Protein AF-A0A3A1WU02-F1 (afdb_monomer_lite)

Structure (mmCIF, N/CA/C/O backbone):
data_AF-A0A3A1WU02-F1
#
_entry.id   AF-A0A3A1WU02-F1
#
loop_
_atom_site.group_PDB
_atom_site.id
_atom_site.type_symbol
_atom_site.label_atom_id
_atom_site.label_alt_id
_atom_site.label_comp_id
_atom_site.label_asym_id
_atom_site.label_entity_id
_atom_site.label_seq_id
_atom_site.pdbx_PDB_ins_code
_atom_site.Cartn_x
_atom_site.Cartn_y
_atom_site.Cartn_z
_atom_site.occupancy
_atom_site.B_iso_or_equiv
_atom_site.auth_seq_id
_atom_site.auth_comp_id
_atom_site.auth_asym_id
_atom_site.auth_atom_id
_atom_site.pdbx_PDB_model_num
ATOM 1 N N . PHE A 1 1 ? 8.435 -6.877 16.421 1.00 48.22 1 PHE A N 1
ATOM 2 C CA . PHE A 1 1 ? 8.562 -7.972 15.443 1.00 48.22 1 PHE A CA 1
ATOM 3 C C . PHE A 1 1 ? 9.964 -8.545 15.539 1.00 48.22 1 PHE A C 1
ATOM 5 O O . PHE A 1 1 ? 10.882 -7.885 15.067 1.00 48.22 1 PHE A O 1
ATOM 12 N N . PRO A 1 2 ? 10.190 -9.687 16.205 1.00 53.53 2 PRO A N 1
ATOM 13 C CA . PRO A 1 2 ? 11.487 -10.331 16.106 1.00 53.53 2 PRO A CA 1
ATOM 14 C C . PRO A 1 2 ? 11.620 -10.902 14.688 1.00 53.53 2 PRO A C 1
ATOM 16 O O . PRO A 1 2 ? 10.671 -11.472 14.147 1.00 53.53 2 PRO A O 1
ATOM 19 N N . THR A 1 3 ? 12.788 -10.711 14.083 1.00 53.31 3 THR A N 1
ATOM 20 C CA . THR A 1 3 ? 13.283 -11.507 12.954 1.00 53.31 3 THR A CA 1
ATOM 21 C C . THR A 1 3 ? 12.915 -12.977 13.170 1.00 53.31 3 THR A C 1
ATOM 23 O O . THR A 1 3 ? 13.065 -13.471 14.293 1.00 53.31 3 THR A O 1
ATOM 26 N N . PRO A 1 4 ? 12.395 -13.709 12.168 1.00 66.56 4 PRO A N 1
ATOM 27 C CA . PRO A 1 4 ? 12.010 -15.080 12.432 1.00 66.56 4 PRO A CA 1
ATOM 28 C C . PRO A 1 4 ? 13.268 -15.879 12.789 1.00 66.56 4 PRO A C 1
ATOM 30 O O . PRO A 1 4 ? 14.250 -15.888 12.053 1.00 66.56 4 PRO A O 1
ATOM 33 N N . ARG A 1 5 ? 13.206 -16.593 13.921 1.00 84.31 5 ARG A N 1
ATOM 34 C CA . ARG A 1 5 ? 14.155 -17.645 14.342 1.00 84.31 5 ARG A CA 1
ATOM 35 C C . ARG A 1 5 ? 14.396 -18.701 13.247 1.00 84.31 5 ARG A C 1
ATOM 37 O O . ARG A 1 5 ? 15.329 -19.492 13.344 1.00 84.31 5 ARG A O 1
ATOM 44 N N . TYR A 1 6 ? 13.532 -18.735 12.238 1.00 88.81 6 TYR A N 1
ATOM 45 C CA . TYR A 1 6 ? 13.455 -19.752 11.208 1.00 88.81 6 TYR A CA 1
ATOM 46 C C . TYR A 1 6 ? 13.632 -19.137 9.821 1.00 88.81 6 TYR A C 1
ATOM 48 O O . TYR A 1 6 ? 13.150 -18.038 9.547 1.00 88.81 6 TYR A O 1
ATOM 56 N N . VAL A 1 7 ? 14.264 -19.898 8.932 1.00 90.50 7 VAL A N 1
ATOM 57 C CA . VAL A 1 7 ? 14.360 -19.595 7.503 1.00 90.50 7 VAL A CA 1
ATOM 58 C C . VAL A 1 7 ? 13.401 -20.520 6.764 1.00 90.50 7 VAL A C 1
ATOM 60 O O . VAL A 1 7 ? 13.459 -21.738 6.928 1.00 90.50 7 VAL A O 1
ATOM 63 N N . VAL A 1 8 ? 12.503 -19.951 5.961 1.00 91.31 8 VAL A N 1
ATOM 64 C CA . VAL A 1 8 ? 11.603 -20.742 5.114 1.00 91.31 8 VAL A CA 1
ATOM 65 C C . VAL A 1 8 ? 12.404 -21.293 3.938 1.00 91.31 8 VAL A C 1
ATOM 67 O O . VAL A 1 8 ? 12.861 -20.529 3.094 1.00 91.31 8 VAL A O 1
ATOM 70 N N . LEU A 1 9 ? 12.576 -22.616 3.885 1.00 95.12 9 LEU A N 1
ATOM 71 C CA . LEU A 1 9 ? 13.309 -23.286 2.801 1.00 95.12 9 LEU A CA 1
ATOM 72 C C . LEU A 1 9 ? 12.402 -23.689 1.634 1.00 95.12 9 LEU A C 1
ATOM 74 O O . LEU A 1 9 ? 12.828 -23.703 0.485 1.00 95.12 9 LEU A O 1
ATOM 78 N N . SER A 1 10 ? 11.147 -24.033 1.922 1.00 95.56 10 SER A N 1
ATOM 79 C CA . SER A 1 10 ? 10.143 -24.349 0.908 1.00 95.56 10 SER A CA 1
ATOM 80 C C . SER A 1 10 ? 8.736 -24.085 1.440 1.00 95.56 10 SER A C 1
ATOM 82 O O . SER A 1 10 ? 8.502 -24.086 2.650 1.00 95.56 10 SER A O 1
ATOM 84 N N . VAL A 1 11 ? 7.799 -23.851 0.523 1.00 95.25 11 VAL A N 1
ATOM 85 C CA . VAL A 1 11 ? 6.368 -23.729 0.813 1.00 95.25 11 VAL A CA 1
ATOM 86 C C . VAL A 1 11 ? 5.625 -24.624 -0.169 1.00 95.25 11 VAL A C 1
ATOM 88 O O . VAL A 1 11 ? 5.824 -24.512 -1.376 1.00 95.25 11 VAL A O 1
ATOM 91 N N . THR A 1 12 ? 4.776 -25.514 0.342 1.00 96.88 12 THR A N 1
ATOM 92 C CA . THR A 1 12 ? 3.935 -26.389 -0.486 1.00 96.88 12 THR A CA 1
ATOM 93 C C . THR A 1 12 ? 2.490 -25.915 -0.408 1.00 96.88 12 THR A C 1
ATOM 95 O O . THR A 1 12 ? 1.933 -25.799 0.682 1.00 96.88 12 THR A O 1
ATOM 98 N N . PHE A 1 13 ? 1.878 -25.658 -1.565 1.00 95.56 13 PHE A N 1
ATOM 99 C CA . PHE A 1 13 ? 0.470 -25.279 -1.673 1.00 95.56 13 PHE A CA 1
ATOM 100 C C . PHE A 1 13 ? -0.335 -26.428 -2.284 1.00 95.56 13 PHE A C 1
ATOM 102 O O . PHE A 1 13 ? 0.005 -26.921 -3.357 1.00 95.56 13 PHE A O 1
ATOM 109 N N . CYS A 1 14 ? -1.433 -26.819 -1.639 1.00 96.38 14 CYS A N 1
ATOM 110 C CA . CYS A 1 14 ? -2.418 -27.718 -2.237 1.00 96.38 14 CYS A CA 1
ATOM 111 C C . CYS A 1 14 ? -3.450 -26.878 -2.999 1.00 96.38 14 CYS A C 1
ATOM 113 O O . CYS A 1 14 ? -4.246 -26.161 -2.391 1.00 96.38 14 CYS A O 1
ATOM 115 N N . LEU A 1 15 ? -3.403 -26.918 -4.332 1.00 93.44 15 LEU A N 1
ATOM 116 C CA . LEU A 1 15 ? -4.256 -26.104 -5.197 1.00 93.44 15 LEU A CA 1
ATOM 117 C C . LEU A 1 15 ? -5.260 -26.972 -5.952 1.00 93.44 15 LEU A C 1
ATOM 119 O O . LEU A 1 15 ? -4.945 -28.066 -6.414 1.00 93.44 15 LEU A O 1
ATOM 123 N N . ARG A 1 16 ? -6.469 -26.441 -6.157 1.00 90.75 16 ARG A N 1
ATOM 124 C CA . ARG A 1 16 ? -7.446 -27.036 -7.071 1.00 90.75 16 ARG A CA 1
ATOM 125 C C . ARG A 1 16 ? -7.262 -26.454 -8.466 1.00 90.75 16 ARG A C 1
ATOM 127 O O . ARG A 1 16 ? -7.446 -25.256 -8.671 1.00 90.75 16 ARG A O 1
ATOM 134 N N . HIS A 1 17 ? -6.968 -27.311 -9.437 1.00 91.62 17 HIS A N 1
ATOM 135 C CA . HIS A 1 17 ? -6.896 -26.908 -10.836 1.00 91.62 17 HIS A CA 1
ATOM 136 C C . HIS A 1 17 ? -8.315 -26.700 -11.371 1.00 91.62 17 HIS A C 1
ATOM 138 O O . HIS A 1 17 ? -9.135 -27.615 -11.381 1.00 91.62 17 HIS A O 1
ATOM 144 N N . SER A 1 18 ? -8.620 -25.471 -11.775 1.00 94.56 18 SER A N 1
ATOM 145 C CA . SER A 1 18 ? -9.919 -25.105 -12.328 1.00 94.56 18 SER A CA 1
ATOM 146 C C . SER A 1 18 ? -9.754 -23.942 -13.297 1.00 94.56 18 SER A C 1
ATOM 148 O O . SER A 1 18 ? -9.075 -22.956 -12.998 1.00 94.56 18 SER A O 1
ATOM 150 N N . SER A 1 19 ? -10.410 -24.036 -14.454 1.00 95.31 19 SER A N 1
ATOM 151 C CA . SER A 1 19 ? -10.507 -22.927 -15.410 1.00 95.31 19 SER A CA 1
ATOM 152 C C . SER A 1 19 ? -11.311 -21.753 -14.847 1.00 95.31 19 SER A C 1
ATOM 154 O O . SER A 1 19 ? -11.139 -20.621 -15.298 1.00 95.31 19 SER A O 1
ATOM 156 N N . THR A 1 20 ? -12.139 -22.002 -13.827 1.00 96.62 20 THR A N 1
ATOM 157 C CA . THR A 1 20 ? -12.959 -20.991 -13.154 1.00 96.62 20 THR A CA 1
ATOM 158 C C . THR A 1 20 ? -12.625 -20.824 -11.672 1.00 96.62 20 THR A C 1
ATOM 160 O O . THR A 1 20 ? -12.275 -21.790 -10.987 1.00 96.62 20 THR A O 1
ATOM 163 N N . GLY A 1 21 ? -12.796 -19.608 -11.161 1.00 94.69 21 GLY A N 1
ATOM 164 C CA . GLY A 1 21 ? -12.650 -19.240 -9.754 1.00 94.69 21 GLY A CA 1
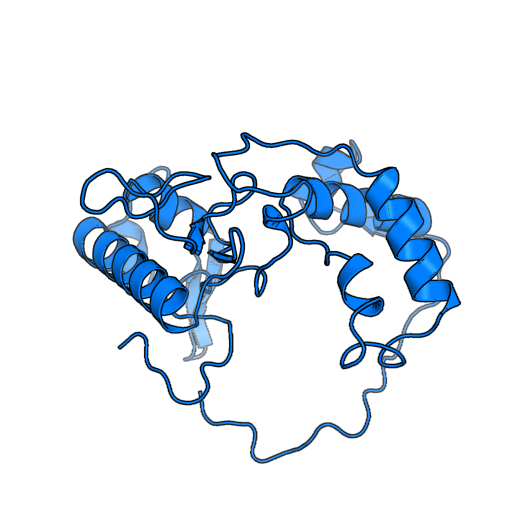ATOM 165 C C . GLY A 1 21 ? -13.855 -18.442 -9.257 1.00 94.69 21 GLY A C 1
ATOM 166 O O . GLY A 1 21 ? -14.704 -18.054 -10.057 1.00 94.69 21 GLY A O 1
ATOM 167 N N . VAL A 1 22 ? -13.922 -18.222 -7.944 1.00 95.62 22 VAL A N 1
ATOM 168 C CA . VAL A 1 22 ? -14.982 -17.446 -7.278 1.00 95.62 22 VAL A CA 1
ATOM 169 C C . VAL A 1 22 ? -14.472 -16.043 -6.961 1.00 95.62 22 VAL A C 1
ATOM 171 O O . VAL A 1 22 ? -13.357 -15.884 -6.461 1.00 95.62 22 VAL A O 1
ATOM 174 N N . VAL A 1 23 ? -15.287 -15.025 -7.227 1.00 95.75 23 VAL A N 1
ATOM 175 C CA . VAL A 1 23 ? -14.984 -13.634 -6.882 1.00 95.75 23 VAL A CA 1
ATOM 176 C C . VAL A 1 23 ? -15.387 -13.369 -5.432 1.00 95.75 23 VAL A C 1
ATOM 178 O O . VAL A 1 23 ? -16.550 -13.133 -5.133 1.00 95.75 23 VAL A O 1
ATOM 181 N N . ALA A 1 24 ? -14.423 -13.409 -4.512 1.00 92.25 24 ALA A N 1
ATOM 182 C CA . ALA A 1 24 ? -14.691 -13.304 -3.070 1.00 92.25 24 ALA A CA 1
ATOM 183 C C . ALA A 1 24 ? -14.548 -11.884 -2.485 1.00 92.25 24 ALA A C 1
ATOM 185 O O . ALA A 1 24 ? -14.804 -11.680 -1.303 1.00 92.25 24 ALA A O 1
ATOM 186 N N . HIS A 1 25 ? -14.103 -10.901 -3.275 1.00 91.62 25 HIS A N 1
ATOM 187 C CA . HIS A 1 25 ? -13.798 -9.556 -2.778 1.00 91.62 25 HIS A CA 1
ATOM 188 C C . HIS A 1 25 ? -14.661 -8.500 -3.471 1.00 91.62 25 HIS A C 1
ATOM 190 O O . HIS A 1 25 ? -14.650 -8.398 -4.697 1.00 91.62 25 HIS A O 1
ATOM 196 N N . SER A 1 26 ? -15.343 -7.655 -2.695 1.00 91.25 26 SER A N 1
ATOM 197 C CA . SER A 1 26 ? -16.298 -6.650 -3.195 1.00 91.25 26 SER A CA 1
ATOM 198 C C . SER A 1 26 ? -15.688 -5.679 -4.209 1.00 91.25 26 SER A C 1
ATOM 200 O O . SER A 1 26 ? -16.274 -5.416 -5.255 1.00 91.25 26 SER A O 1
ATOM 202 N N . GLN A 1 27 ? -14.471 -5.188 -3.951 1.00 90.88 27 GLN A N 1
ATOM 203 C CA . GLN A 1 27 ? -13.771 -4.319 -4.904 1.00 90.88 27 GLN A CA 1
ATOM 204 C C . GLN A 1 27 ? -13.533 -4.997 -6.263 1.00 90.88 27 GLN A C 1
ATOM 206 O O . GLN A 1 27 ? -13.683 -4.361 -7.304 1.00 90.88 27 GLN A O 1
ATOM 211 N N . LEU A 1 28 ? -13.158 -6.277 -6.250 1.00 94.06 28 LEU A N 1
ATOM 212 C CA . LEU A 1 28 ? -12.928 -7.045 -7.467 1.00 94.06 28 LEU A CA 1
ATOM 213 C C . LEU A 1 28 ? -14.254 -7.316 -8.190 1.00 94.06 28 LEU A C 1
ATOM 215 O O . LEU A 1 28 ? -14.317 -7.150 -9.403 1.00 94.06 28 LEU A O 1
ATOM 219 N N . ALA A 1 29 ? -15.310 -7.656 -7.448 1.00 95.00 29 ALA A N 1
ATOM 220 C CA . ALA A 1 29 ? -16.658 -7.849 -7.978 1.00 95.00 29 ALA A CA 1
ATOM 221 C C . ALA A 1 29 ? -17.160 -6.591 -8.709 1.00 95.00 29 ALA A C 1
ATOM 223 O O . ALA A 1 29 ? -17.558 -6.663 -9.870 1.00 95.00 29 ALA A O 1
ATOM 224 N N . ARG A 1 30 ? -16.995 -5.408 -8.097 1.00 94.56 30 ARG A N 1
ATOM 225 C CA . ARG A 1 30 ? -17.320 -4.116 -8.723 1.00 94.56 30 ARG A CA 1
ATOM 226 C C . ARG A 1 30 ? -16.521 -3.860 -10.003 1.00 94.56 30 ARG A C 1
ATOM 228 O O . ARG A 1 30 ? -17.096 -3.398 -10.984 1.00 94.56 30 ARG A O 1
ATOM 235 N N . ALA A 1 31 ? -15.218 -4.145 -10.004 1.00 91.88 31 ALA A N 1
ATOM 236 C CA . ALA A 1 31 ? -14.367 -3.957 -11.182 1.00 91.88 31 ALA A CA 1
ATOM 237 C C . ALA A 1 31 ? -14.760 -4.897 -12.338 1.00 91.88 31 ALA A C 1
ATOM 239 O O . ALA A 1 31 ? -14.804 -4.482 -13.493 1.00 91.88 31 ALA A O 1
ATOM 240 N N . LEU A 1 32 ? -15.123 -6.138 -12.008 1.00 94.00 32 LEU A N 1
ATOM 241 C CA . LEU A 1 32 ? -15.604 -7.152 -12.947 1.00 94.00 32 LEU A CA 1
ATOM 242 C C . LEU A 1 32 ? -17.073 -6.969 -13.364 1.00 94.00 32 LEU A C 1
ATOM 244 O O . LEU A 1 32 ? -17.498 -7.617 -14.317 1.00 94.00 32 LEU A O 1
ATOM 248 N N . ARG A 1 33 ? -17.831 -6.097 -12.681 1.00 95.56 33 ARG A N 1
ATOM 249 C CA . ARG A 1 33 ? -19.289 -5.917 -12.832 1.00 95.56 33 ARG A CA 1
ATOM 250 C C . ARG A 1 33 ? -20.075 -7.211 -12.583 1.00 95.56 33 ARG A C 1
ATOM 252 O O . ARG A 1 33 ? -20.949 -7.571 -13.364 1.00 95.56 33 ARG A O 1
ATOM 259 N N . VAL A 1 34 ? -19.731 -7.896 -11.498 1.00 96.00 34 VAL A N 1
ATOM 260 C CA . VAL A 1 34 ? -20.356 -9.147 -11.038 1.00 96.00 34 VAL A CA 1
ATOM 261 C C . VAL A 1 34 ? -20.647 -9.081 -9.543 1.00 96.00 34 VAL A C 1
ATOM 263 O O . VAL A 1 34 ? -20.224 -8.134 -8.872 1.00 96.00 34 VAL A O 1
ATOM 266 N N . GLU A 1 35 ? -21.337 -10.082 -9.009 1.00 95.81 35 GLU A N 1
ATOM 267 C CA . GLU A 1 35 ? -21.623 -10.191 -7.582 1.00 95.81 35 GLU A CA 1
ATOM 268 C C . GLU A 1 35 ? -20.514 -10.939 -6.826 1.00 95.81 35 GLU A C 1
ATOM 270 O O . GLU A 1 35 ? -19.715 -11.700 -7.384 1.00 95.81 35 GLU A O 1
ATOM 275 N N . VAL A 1 36 ? -20.427 -10.700 -5.514 1.00 95.81 36 VAL A N 1
ATOM 276 C CA . VAL A 1 36 ? -19.538 -11.483 -4.648 1.00 95.81 36 VAL A CA 1
ATOM 277 C C . VAL A 1 36 ? -20.097 -12.901 -4.551 1.00 95.81 36 VAL A C 1
ATOM 279 O O . VAL A 1 36 ? -21.245 -13.091 -4.173 1.00 95.81 36 VAL A O 1
ATOM 282 N N . GLY A 1 37 ? -19.267 -13.893 -4.861 1.00 96.25 37 GLY A N 1
ATOM 283 C CA . GLY A 1 37 ? -19.670 -15.297 -4.958 1.00 96.25 37 GLY A CA 1
ATOM 284 C C . GLY A 1 37 ? -19.773 -15.808 -6.396 1.00 96.25 37 GLY A C 1
ATOM 285 O O . GLY A 1 37 ? -19.717 -17.023 -6.599 1.00 96.25 37 GLY A O 1
ATOM 286 N N . ASP A 1 38 ? -19.810 -14.917 -7.392 1.00 96.25 38 ASP A N 1
ATOM 287 C CA . ASP A 1 38 ? -19.900 -15.318 -8.794 1.00 96.25 38 ASP A CA 1
ATOM 288 C C . ASP A 1 38 ? -18.676 -16.112 -9.251 1.00 96.25 38 ASP A C 1
ATOM 290 O O . ASP A 1 38 ? -17.527 -15.848 -8.870 1.00 96.25 38 ASP A O 1
ATOM 294 N N . ARG A 1 39 ? -18.934 -17.099 -10.115 1.00 96.56 39 ARG A N 1
ATOM 295 C CA . ARG A 1 39 ? -17.912 -17.961 -10.706 1.00 96.56 39 ARG A CA 1
ATOM 296 C C . ARG A 1 39 ? -17.626 -17.553 -12.145 1.00 96.56 39 ARG A C 1
ATOM 298 O O . ARG A 1 39 ? -18.527 -17.488 -12.972 1.00 96.56 39 ARG A O 1
ATOM 305 N N . MET A 1 40 ? -16.352 -17.360 -12.477 1.00 96.19 40 MET A N 1
ATOM 306 C CA . MET A 1 40 ? -15.926 -16.996 -13.833 1.00 96.19 40 MET A CA 1
ATOM 307 C C . MET A 1 40 ? -14.502 -17.460 -14.141 1.00 96.19 40 MET A C 1
ATOM 309 O O . MET A 1 40 ? -13.830 -18.035 -13.289 1.00 96.19 40 MET A O 1
ATOM 313 N N . GLN A 1 41 ? -14.025 -17.203 -15.360 1.00 97.12 41 GLN A N 1
ATOM 314 C CA . GLN A 1 41 ? -12.692 -17.608 -15.812 1.00 97.12 41 GLN A CA 1
ATOM 315 C C . GLN A 1 41 ? -11.580 -17.048 -14.910 1.00 97.12 41 GLN A C 1
ATOM 317 O O . GLN A 1 41 ? -11.436 -15.834 -14.758 1.00 97.12 41 GLN A O 1
ATOM 322 N N . THR A 1 42 ? -10.719 -17.924 -14.386 1.00 94.75 42 THR A N 1
ATOM 323 C CA . THR A 1 42 ? -9.611 -17.552 -13.486 1.00 94.75 42 THR A CA 1
ATOM 324 C C . THR A 1 42 ? -8.646 -16.564 -14.150 1.00 94.75 42 THR A C 1
ATOM 326 O O . THR A 1 42 ? -8.104 -15.677 -13.494 1.00 94.75 42 THR A O 1
ATOM 329 N N . LYS A 1 43 ? -8.469 -16.656 -15.477 1.00 91.94 43 LYS A N 1
ATOM 330 C CA . LYS A 1 43 ? -7.666 -15.697 -16.256 1.00 91.94 43 LYS A CA 1
ATOM 331 C C . LYS A 1 43 ? -8.268 -14.287 -16.247 1.00 91.94 43 LYS A C 1
ATOM 333 O O . LYS A 1 43 ? -7.518 -13.319 -16.140 1.00 91.94 43 LYS A O 1
ATOM 338 N N . ALA A 1 44 ? -9.596 -14.169 -16.327 1.00 92.56 44 ALA A N 1
ATOM 339 C CA . ALA A 1 44 ? -10.285 -12.882 -16.254 1.00 92.56 44 ALA A CA 1
ATOM 340 C C . ALA A 1 44 ? -10.165 -12.279 -14.847 1.00 92.56 44 ALA A C 1
ATOM 342 O O . ALA A 1 44 ? -9.775 -11.120 -14.724 1.00 92.56 44 ALA A O 1
ATOM 343 N N . ILE A 1 45 ? -10.366 -13.099 -13.806 1.00 94.38 45 ILE A N 1
ATOM 344 C CA . ILE A 1 45 ? -10.149 -12.714 -12.402 1.00 94.38 45 ILE A CA 1
ATOM 345 C C . ILE A 1 45 ? -8.725 -12.189 -12.198 1.00 94.38 45 ILE A C 1
ATOM 347 O O . ILE A 1 45 ? -8.542 -11.083 -11.698 1.00 94.38 45 ILE A O 1
ATOM 351 N N . ARG A 1 46 ? -7.707 -12.949 -12.628 1.00 92.69 46 ARG A N 1
ATOM 352 C CA . ARG A 1 46 ? -6.297 -12.549 -12.507 1.00 92.69 46 ARG A CA 1
ATOM 353 C C . ARG A 1 46 ? -6.032 -11.214 -13.197 1.00 92.69 46 ARG A C 1
ATOM 355 O O . ARG A 1 46 ? -5.387 -10.355 -12.605 1.00 92.69 46 ARG A O 1
ATOM 362 N N . ARG A 1 47 ? -6.502 -11.047 -14.436 1.00 89.69 47 ARG A N 1
ATOM 363 C CA . ARG A 1 47 ? -6.302 -9.809 -15.200 1.00 89.69 47 ARG A CA 1
ATOM 364 C C . ARG A 1 47 ? -6.917 -8.607 -14.485 1.00 89.69 47 ARG A C 1
ATOM 366 O O . ARG A 1 47 ? -6.271 -7.569 -14.402 1.00 89.69 47 ARG A O 1
ATOM 373 N N . GLU A 1 48 ? -8.117 -8.756 -13.931 1.00 91.75 48 GLU A N 1
ATOM 374 C CA . GLU A 1 48 ? -8.759 -7.661 -13.203 1.00 91.75 48 GLU A CA 1
ATOM 375 C C . GLU A 1 48 ? -8.066 -7.353 -11.877 1.00 91.75 48 GLU A C 1
ATOM 377 O O . GLU A 1 48 ? -7.862 -6.188 -11.552 1.00 91.75 48 GLU A O 1
ATOM 382 N N . VAL A 1 49 ? -7.625 -8.375 -11.134 1.00 92.75 49 VAL A N 1
ATOM 383 C CA . VAL A 1 49 ? -6.814 -8.173 -9.924 1.00 92.75 49 VAL A CA 1
ATOM 384 C C . VAL A 1 49 ? -5.560 -7.363 -10.245 1.00 92.75 49 VAL A C 1
ATOM 386 O O . VAL A 1 49 ? -5.251 -6.422 -9.517 1.00 92.75 49 VAL A O 1
ATOM 389 N N . LEU A 1 50 ? -4.853 -7.694 -11.331 1.00 90.81 50 LEU A N 1
ATOM 390 C CA . LEU A 1 50 ? -3.672 -6.940 -11.752 1.00 90.81 50 LEU A CA 1
ATOM 391 C C . LEU A 1 50 ? -4.029 -5.482 -12.055 1.00 90.81 50 LEU A C 1
ATOM 393 O O . LEU A 1 50 ? -3.386 -4.597 -11.501 1.00 90.81 50 LEU A O 1
ATOM 397 N N . ARG A 1 51 ? -5.106 -5.220 -12.805 1.00 87.81 51 ARG A N 1
ATOM 398 C CA . ARG A 1 51 ? -5.548 -3.847 -13.101 1.00 87.81 51 ARG A CA 1
ATOM 399 C C . ARG A 1 51 ? -5.925 -3.058 -11.841 1.00 87.81 51 ARG A C 1
ATOM 401 O O . ARG A 1 51 ? -5.476 -1.929 -11.668 1.00 87.81 51 ARG A O 1
ATOM 408 N N . VAL A 1 52 ? -6.700 -3.654 -10.931 1.00 90.69 52 VAL A N 1
ATOM 409 C CA . VAL A 1 52 ? -7.095 -3.026 -9.654 1.00 90.69 52 VAL A CA 1
ATOM 410 C C . VAL A 1 52 ? -5.881 -2.734 -8.767 1.00 90.69 52 VAL A C 1
ATOM 412 O O . VAL A 1 52 ? -5.888 -1.777 -7.992 1.00 90.69 52 VAL A O 1
ATOM 415 N N . ARG A 1 53 ? -4.831 -3.558 -8.840 1.00 92.06 53 ARG A N 1
ATOM 416 C CA . ARG A 1 53 ? -3.576 -3.302 -8.123 1.00 92.06 53 ARG A CA 1
ATOM 417 C C . ARG A 1 53 ? -2.734 -2.232 -8.811 1.00 92.06 53 ARG A C 1
ATOM 419 O O . ARG A 1 53 ? -2.206 -1.369 -8.112 1.00 92.06 53 ARG A O 1
ATOM 426 N N . ALA A 1 54 ? -2.646 -2.253 -10.139 1.00 89.06 54 ALA A N 1
ATOM 427 C CA . ALA A 1 54 ? -1.941 -1.247 -10.928 1.00 89.06 54 ALA A CA 1
ATOM 428 C C . ALA A 1 54 ? -2.501 0.156 -10.660 1.00 89.06 54 ALA A C 1
ATOM 430 O O . ALA A 1 54 ? -1.734 1.069 -10.366 1.00 89.06 54 ALA A O 1
ATOM 431 N N . SER A 1 55 ? -3.832 0.301 -10.596 1.00 88.06 55 SER A N 1
ATOM 432 C CA . SER A 1 55 ? -4.504 1.577 -10.295 1.00 88.06 55 SER A CA 1
ATOM 433 C C . SER A 1 55 ? -4.227 2.125 -8.885 1.00 88.06 55 SER A C 1
ATOM 435 O O . SER A 1 55 ? -4.713 3.196 -8.530 1.00 88.06 55 SER A O 1
ATOM 437 N N . LYS A 1 56 ? -3.520 1.366 -8.042 1.00 90.50 56 LYS A N 1
ATOM 438 C CA . LYS A 1 56 ? -3.101 1.753 -6.688 1.00 90.50 56 LYS A CA 1
ATOM 439 C C . LYS A 1 56 ? -1.579 1.836 -6.539 1.00 90.50 56 LYS A C 1
ATOM 441 O O . LYS A 1 56 ? -1.116 1.993 -5.417 1.00 90.50 56 LYS A O 1
ATOM 446 N N . GLY A 1 57 ? -0.807 1.638 -7.611 1.00 90.38 57 GLY A N 1
ATOM 447 C CA . GLY A 1 57 ? 0.653 1.499 -7.524 1.00 90.38 57 GLY A CA 1
ATOM 448 C C . GLY A 1 57 ? 1.110 0.222 -6.801 1.00 90.38 57 GLY A C 1
ATOM 449 O O . GLY A 1 57 ? 2.247 0.126 -6.367 1.00 90.38 57 GLY A O 1
ATOM 450 N N . MET A 1 58 ? 0.232 -0.779 -6.658 1.00 92.56 58 MET A N 1
ATOM 451 C CA . MET A 1 58 ? 0.467 -1.995 -5.858 1.00 92.56 58 MET A CA 1
ATOM 452 C C . MET A 1 58 ? 0.978 -3.181 -6.693 1.00 92.56 58 MET A C 1
ATOM 454 O O . MET A 1 58 ? 0.809 -4.348 -6.314 1.00 92.56 58 MET A O 1
ATOM 458 N N . LEU A 1 59 ? 1.569 -2.889 -7.848 1.00 91.69 59 LEU A N 1
ATOM 459 C CA . LEU A 1 59 ? 2.381 -3.817 -8.628 1.00 91.69 59 LEU A CA 1
ATOM 460 C C . LEU A 1 59 ? 3.826 -3.336 -8.578 1.00 91.69 59 LEU A C 1
ATOM 462 O O . LEU A 1 59 ? 4.074 -2.139 -8.476 1.00 91.69 59 LEU A O 1
ATOM 466 N N . GLU A 1 60 ? 4.768 -4.268 -8.644 1.00 91.12 60 GLU A N 1
ATOM 467 C CA . GLU A 1 60 ? 6.180 -3.909 -8.712 1.00 91.12 60 GLU A CA 1
ATOM 468 C C . GLU A 1 60 ? 6.509 -3.155 -10.008 1.00 91.12 60 GLU A C 1
ATOM 470 O O . GLU A 1 60 ? 5.844 -3.323 -11.035 1.00 91.12 60 GLU A O 1
ATOM 475 N N . ASP A 1 61 ? 7.551 -2.330 -9.949 1.00 91.75 61 ASP A N 1
ATOM 476 C CA . ASP A 1 61 ? 8.233 -1.829 -11.136 1.00 91.75 61 ASP A CA 1
ATOM 477 C C . ASP A 1 61 ? 9.197 -2.906 -11.647 1.00 91.75 61 ASP A C 1
ATOM 479 O O . ASP A 1 61 ? 10.210 -3.202 -11.010 1.00 91.75 61 ASP A O 1
ATOM 483 N N . ALA A 1 62 ? 8.870 -3.509 -12.788 1.00 93.00 62 ALA A N 1
ATOM 484 C CA . ALA A 1 62 ? 9.642 -4.582 -13.395 1.00 93.00 62 ALA A CA 1
ATOM 485 C C . ALA A 1 62 ? 10.996 -4.108 -13.956 1.00 93.00 62 ALA A C 1
ATOM 487 O O . ALA A 1 62 ? 11.898 -4.933 -14.100 1.00 93.00 62 ALA A O 1
ATOM 488 N N . SER A 1 63 ? 11.194 -2.804 -14.191 1.00 91.12 63 SER A N 1
ATOM 489 C CA . SER A 1 63 ? 12.501 -2.267 -14.617 1.00 91.12 63 SER A CA 1
ATOM 490 C C . SER A 1 63 ? 13.589 -2.458 -13.555 1.00 91.12 63 SER A C 1
ATOM 492 O O . SER A 1 63 ? 14.780 -2.484 -13.860 1.00 91.12 63 SER A O 1
ATOM 494 N N . ARG A 1 64 ? 13.207 -2.719 -12.293 1.00 91.38 64 ARG A N 1
ATOM 495 C CA . ARG A 1 64 ? 14.157 -3.014 -11.212 1.00 91.38 64 ARG A CA 1
ATOM 496 C C . ARG A 1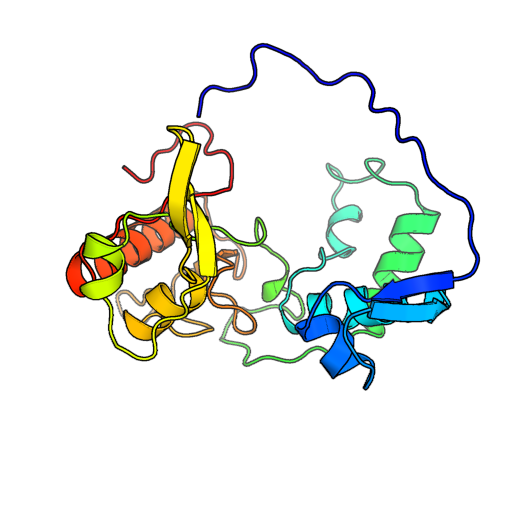 64 ? 15.086 -4.192 -11.513 1.00 91.38 64 ARG A C 1
ATOM 498 O O . ARG A 1 64 ? 16.129 -4.285 -10.877 1.00 91.38 64 ARG A O 1
ATOM 505 N N . TYR A 1 65 ? 14.707 -5.106 -12.409 1.00 94.31 65 TYR A N 1
ATOM 506 C CA . TYR A 1 65 ? 15.510 -6.281 -12.760 1.00 94.31 65 TYR A CA 1
ATOM 507 C C . TYR A 1 65 ? 16.668 -5.968 -13.721 1.00 94.31 65 TYR A C 1
ATOM 509 O O . TYR A 1 65 ? 17.570 -6.797 -13.855 1.00 94.31 65 TYR A O 1
ATOM 517 N N . ASP A 1 66 ? 16.707 -4.767 -14.308 1.00 91.50 66 ASP A N 1
ATOM 518 C CA . ASP A 1 66 ? 17.863 -4.285 -15.079 1.00 91.50 66 ASP A CA 1
ATOM 519 C C . ASP A 1 66 ? 19.071 -4.011 -14.172 1.00 91.50 66 ASP A C 1
ATOM 521 O O . ASP A 1 66 ? 20.232 -4.140 -14.587 1.00 91.50 66 ASP A O 1
ATOM 525 N N . ASN A 1 67 ? 18.791 -3.700 -12.902 1.00 91.50 67 ASN A N 1
ATOM 526 C CA . ASN A 1 67 ? 19.785 -3.499 -11.865 1.00 91.50 67 ASN A CA 1
ATOM 527 C C . ASN A 1 67 ? 20.660 -4.765 -11.687 1.00 91.50 67 ASN A C 1
ATOM 529 O O . ASN A 1 67 ? 20.114 -5.853 -11.467 1.00 91.50 67 ASN A O 1
ATOM 533 N N . PRO A 1 68 ? 22.005 -4.642 -11.690 1.00 94.38 68 PRO A N 1
ATOM 534 C CA . PRO A 1 68 ? 22.917 -5.777 -11.534 1.00 94.38 68 PRO A CA 1
ATOM 535 C C . PRO A 1 68 ? 22.654 -6.654 -10.303 1.00 94.38 68 PRO A C 1
ATOM 537 O O . PRO A 1 68 ? 22.815 -7.867 -10.387 1.00 94.38 68 PRO A O 1
ATOM 540 N N . TRP A 1 69 ? 22.223 -6.069 -9.182 1.00 94.06 69 TRP A N 1
ATOM 541 C CA . TRP A 1 69 ? 21.953 -6.797 -7.935 1.00 94.06 69 TRP A CA 1
ATOM 542 C C . TRP A 1 69 ? 20.623 -7.556 -7.949 1.00 94.06 69 TRP A C 1
ATOM 544 O O . TRP A 1 69 ? 20.455 -8.512 -7.197 1.00 94.06 69 TRP A O 1
ATOM 554 N N . MET A 1 70 ? 19.672 -7.139 -8.787 1.00 94.25 70 MET A N 1
ATOM 555 C CA . MET A 1 70 ? 18.371 -7.802 -8.923 1.00 94.25 70 MET A CA 1
ATOM 556 C C . MET A 1 70 ? 18.341 -8.791 -10.091 1.00 94.25 70 MET A C 1
ATOM 558 O O . MET A 1 70 ? 17.448 -9.642 -10.158 1.00 94.25 70 MET A O 1
ATOM 562 N N . ARG A 1 71 ? 19.299 -8.698 -11.016 1.00 91.50 71 ARG A N 1
ATOM 563 C CA . ARG A 1 71 ? 19.389 -9.576 -12.181 1.00 91.50 71 ARG A CA 1
ATOM 564 C C . ARG A 1 71 ? 19.474 -11.043 -11.745 1.00 91.50 71 ARG A C 1
ATOM 566 O O . ARG A 1 71 ? 20.277 -11.405 -10.894 1.00 91.50 71 ARG A O 1
ATOM 573 N N . GLY A 1 72 ? 18.625 -11.891 -12.325 1.00 91.94 72 GLY A N 1
ATOM 574 C CA . GLY A 1 72 ? 18.577 -13.328 -12.020 1.00 91.94 72 GLY A CA 1
ATOM 575 C C . GLY A 1 72 ? 17.758 -13.714 -10.782 1.00 91.94 72 GLY A C 1
ATOM 576 O O . GLY A 1 72 ? 17.545 -14.898 -10.548 1.00 91.94 72 GLY A O 1
ATOM 577 N N . THR A 1 73 ? 17.224 -12.750 -10.023 1.00 93.81 73 THR A N 1
ATOM 578 C CA . THR A 1 73 ? 16.328 -13.042 -8.880 1.00 93.81 73 THR A CA 1
ATOM 579 C C . THR A 1 73 ? 14.910 -13.458 -9.304 1.00 93.81 73 THR A C 1
ATOM 581 O O . THR A 1 73 ? 14.103 -13.867 -8.470 1.00 93.81 73 THR A O 1
ATOM 584 N N . LYS A 1 74 ? 14.598 -13.371 -10.603 1.00 93.44 74 LYS A N 1
ATOM 585 C CA . LYS A 1 74 ? 13.336 -13.788 -11.227 1.00 93.44 74 LYS A CA 1
ATOM 586 C C . LYS A 1 74 ? 13.615 -14.371 -12.614 1.00 93.44 74 LYS A C 1
ATOM 588 O O . LYS A 1 74 ? 14.596 -13.989 -13.252 1.00 93.44 74 LYS A O 1
ATOM 593 N N . CYS A 1 75 ? 12.768 -15.291 -13.081 1.00 95.31 75 CYS A N 1
ATOM 594 C CA . CYS A 1 75 ? 12.907 -15.874 -14.418 1.00 95.31 75 CYS A CA 1
ATOM 595 C C . CYS A 1 75 ? 12.739 -14.814 -15.518 1.00 95.31 75 CYS A C 1
ATOM 597 O O . CYS A 1 75 ? 11.877 -13.938 -15.411 1.00 95.31 75 CYS A O 1
ATOM 599 N N . ALA A 1 76 ? 13.540 -14.921 -16.583 1.00 93.38 76 ALA A N 1
ATOM 600 C CA . ALA A 1 76 ? 13.587 -13.937 -17.666 1.00 93.38 76 ALA A CA 1
ATOM 601 C C . ALA A 1 76 ? 12.220 -13.749 -18.343 1.00 93.38 76 ALA A C 1
ATOM 603 O O . ALA A 1 76 ? 11.723 -12.629 -18.419 1.00 93.38 76 ALA A O 1
ATOM 604 N N . GLU A 1 77 ? 11.549 -14.847 -18.702 1.00 94.88 77 GLU A N 1
ATOM 605 C CA . GLU A 1 77 ? 10.213 -14.817 -19.321 1.00 94.88 77 GLU A CA 1
ATOM 606 C C . GLU A 1 77 ? 9.181 -14.100 -18.432 1.00 94.88 77 GLU A C 1
ATOM 608 O O . GLU A 1 77 ? 8.300 -13.382 -18.907 1.00 94.88 77 GLU A O 1
ATOM 613 N N . GLY A 1 78 ? 9.292 -14.272 -17.109 1.00 92.06 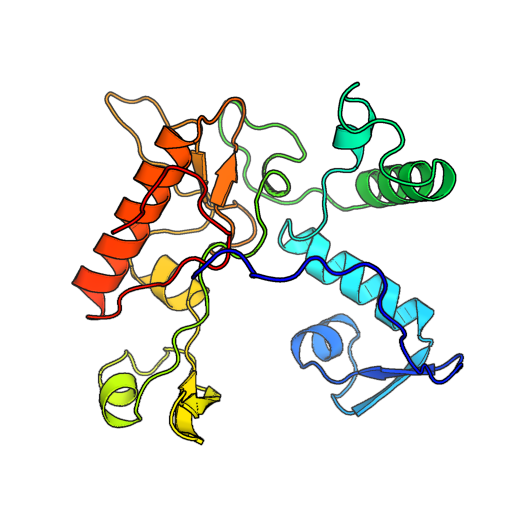78 GLY A N 1
ATOM 614 C CA . GLY A 1 78 ? 8.421 -13.616 -16.139 1.00 92.06 78 GLY A CA 1
ATOM 615 C C . GLY A 1 78 ? 8.685 -12.115 -16.016 1.00 92.06 78 GLY A C 1
ATOM 616 O O . GLY A 1 78 ? 7.745 -11.359 -15.762 1.00 92.06 78 GLY A O 1
ATOM 617 N N . VAL A 1 79 ? 9.937 -11.684 -16.193 1.00 94.00 79 VAL A N 1
ATOM 618 C CA . VAL A 1 79 ? 10.318 -10.265 -16.237 1.00 94.00 79 VAL A CA 1
ATOM 619 C C . VAL A 1 79 ? 9.817 -9.625 -17.529 1.00 94.00 79 VAL A C 1
ATOM 621 O O . VAL A 1 79 ? 9.142 -8.603 -17.457 1.00 94.00 79 VAL A O 1
ATOM 624 N N . GLU A 1 80 ? 10.040 -10.251 -18.685 1.00 92.81 80 GLU A N 1
ATOM 625 C CA . GLU A 1 80 ? 9.548 -9.762 -19.982 1.00 92.81 80 GLU A CA 1
ATOM 626 C C . GLU A 1 80 ? 8.024 -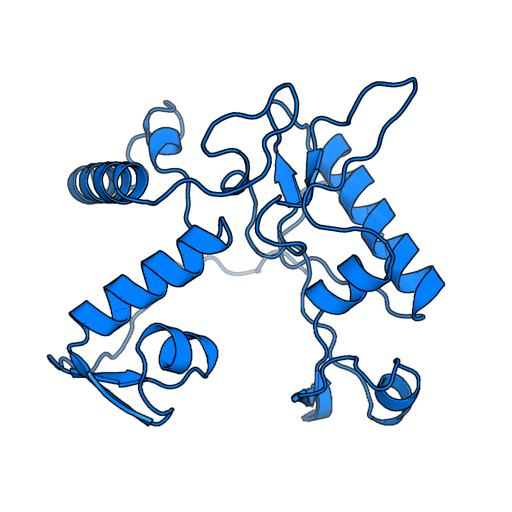9.602 -19.993 1.00 92.81 80 GLU A C 1
ATOM 628 O O . GLU A 1 80 ? 7.490 -8.570 -20.407 1.00 92.81 80 GLU A O 1
ATOM 633 N N . PHE A 1 81 ? 7.302 -10.594 -19.463 1.00 90.31 81 PHE A N 1
ATOM 634 C CA . PHE A 1 81 ? 5.852 -10.513 -19.329 1.00 90.31 81 PHE A CA 1
ATOM 635 C C . PHE A 1 81 ? 5.415 -9.369 -18.402 1.00 90.31 81 PHE A C 1
ATOM 637 O O . PHE A 1 81 ? 4.437 -8.682 -18.699 1.00 90.31 81 PHE A O 1
ATOM 644 N N . ALA A 1 82 ? 6.123 -9.150 -17.289 1.00 90.19 82 ALA A N 1
ATOM 645 C CA . ALA A 1 82 ? 5.822 -8.066 -16.358 1.00 90.19 82 ALA A CA 1
ATOM 646 C C . ALA A 1 82 ? 6.102 -6.684 -16.966 1.00 90.19 82 ALA A C 1
ATOM 648 O O . ALA A 1 82 ? 5.277 -5.792 -16.805 1.00 90.19 82 ALA A O 1
ATOM 649 N N . LEU A 1 83 ? 7.203 -6.527 -17.708 1.00 91.38 83 LEU A N 1
ATOM 650 C CA . LEU A 1 83 ? 7.537 -5.296 -18.431 1.00 91.38 83 LEU A CA 1
ATOM 651 C C . LEU A 1 83 ? 6.473 -4.952 -19.476 1.00 91.38 83 LEU A C 1
ATOM 653 O O . LEU A 1 83 ? 6.041 -3.804 -19.554 1.00 91.38 83 LEU A O 1
ATOM 657 N N . ARG A 1 84 ? 5.995 -5.951 -20.228 1.00 89.62 84 ARG A N 1
ATOM 658 C CA . ARG A 1 84 ? 4.906 -5.758 -21.193 1.00 89.62 84 ARG A CA 1
ATOM 659 C C . ARG A 1 84 ? 3.598 -5.352 -20.517 1.00 89.62 84 ARG A C 1
ATOM 661 O O . ARG A 1 84 ? 2.945 -4.423 -20.968 1.00 89.62 84 ARG A O 1
ATOM 668 N N . LEU A 1 85 ? 3.210 -6.014 -19.425 1.00 85.62 85 LEU A N 1
ATOM 669 C CA . LEU A 1 85 ? 2.013 -5.599 -18.685 1.00 85.62 85 LEU A CA 1
ATOM 670 C C . LEU A 1 85 ? 2.163 -4.191 -18.106 1.00 85.62 85 LEU A C 1
ATOM 672 O O . LEU A 1 85 ? 1.221 -3.415 -18.149 1.00 85.62 85 LEU A O 1
ATOM 676 N N . GLN A 1 86 ? 3.346 -3.851 -17.600 1.00 88.31 86 GLN A N 1
ATOM 677 C CA . GLN A 1 86 ? 3.626 -2.532 -17.050 1.00 88.31 86 GLN A CA 1
ATOM 678 C C . GLN A 1 86 ? 3.539 -1.419 -18.102 1.00 88.31 86 GLN A C 1
ATOM 680 O O . GLN A 1 86 ? 3.102 -0.327 -17.757 1.00 88.31 86 GLN A O 1
ATOM 685 N N . SER A 1 87 ? 3.910 -1.676 -19.361 1.00 83.31 87 SER A N 1
ATOM 686 C CA . SER A 1 87 ? 3.732 -0.702 -20.448 1.00 83.31 87 SER A CA 1
ATOM 687 C C . SER A 1 87 ? 2.288 -0.609 -20.955 1.00 83.31 87 SER A C 1
ATOM 689 O O . SER A 1 87 ? 1.897 0.425 -21.493 1.00 83.31 87 SER A O 1
ATOM 691 N N . GLU A 1 88 ? 1.493 -1.668 -20.778 1.00 80.19 88 GLU A N 1
ATOM 692 C CA . GLU A 1 88 ? 0.047 -1.689 -21.040 1.00 80.19 88 GLU A CA 1
ATOM 693 C C . GLU A 1 88 ? -0.771 -1.076 -19.881 1.00 80.19 88 GLU A C 1
ATOM 695 O O . GLU A 1 88 ? -1.932 -0.700 -20.070 1.00 80.19 88 GLU A O 1
ATOM 700 N N . ASP A 1 89 ? -0.192 -0.980 -18.679 1.00 72.56 89 ASP A N 1
ATOM 701 C CA . ASP A 1 89 ? -0.832 -0.363 -17.522 1.00 72.56 89 ASP A CA 1
ATOM 702 C C . ASP A 1 89 ? -1.009 1.137 -17.789 1.00 72.56 89 ASP A C 1
ATOM 704 O O . ASP A 1 89 ? -0.041 1.881 -17.943 1.00 72.56 89 ASP A O 1
ATOM 708 N N . TYR A 1 90 ? -2.259 1.605 -17.807 1.00 59.47 90 TYR A N 1
ATOM 709 C CA . TYR A 1 90 ? -2.552 3.035 -17.844 1.00 59.47 90 TYR A CA 1
ATOM 710 C C . TYR A 1 90 ? -1.894 3.704 -16.639 1.00 59.47 90 TYR A C 1
ATOM 712 O O . TYR A 1 90 ? -2.311 3.509 -15.495 1.00 59.47 90 TYR A O 1
ATOM 720 N N . VAL A 1 91 ? -0.845 4.477 -16.900 1.00 62.62 91 VAL A N 1
ATOM 721 C CA . VAL A 1 91 ? -0.169 5.250 -15.871 1.00 62.62 91 VAL A CA 1
ATOM 722 C C . VAL A 1 91 ? -1.087 6.409 -15.504 1.00 62.62 91 VAL A C 1
ATOM 724 O O . VAL A 1 91 ? -1.348 7.302 -16.305 1.00 62.62 91 VAL A O 1
ATOM 727 N N . THR A 1 92 ? -1.617 6.363 -14.291 1.00 57.88 92 THR A N 1
ATOM 728 C CA . THR A 1 92 ? -2.513 7.384 -13.744 1.00 57.88 92 THR A CA 1
ATOM 729 C C . THR A 1 92 ? -1.873 7.989 -12.503 1.00 57.88 92 THR A C 1
ATOM 731 O O . THR A 1 92 ? -1.190 7.267 -11.780 1.00 57.88 92 THR A O 1
ATOM 734 N N . GLY A 1 93 ? -2.113 9.271 -12.236 1.00 60.69 93 GLY A N 1
ATOM 735 C CA . GLY A 1 93 ? -1.615 9.960 -11.043 1.00 60.69 93 GLY A CA 1
ATOM 736 C C . GLY A 1 93 ? -1.151 11.381 -11.346 1.00 60.69 93 GLY A C 1
ATOM 737 O O . GLY A 1 93 ? -0.873 11.717 -12.497 1.00 60.69 93 GLY A O 1
ATOM 738 N N . GLU A 1 94 ? -1.090 12.216 -10.313 1.00 64.94 94 GLU A N 1
ATOM 739 C CA . GLU A 1 94 ? -0.417 13.512 -10.390 1.00 64.94 94 GLU A CA 1
ATOM 740 C C . GLU A 1 94 ? 1.072 13.305 -10.110 1.00 64.94 94 GLU A C 1
ATOM 742 O O . GLU A 1 94 ? 1.450 12.773 -9.063 1.00 64.94 94 GLU A O 1
ATOM 747 N N . PHE A 1 95 ? 1.906 13.706 -11.065 1.00 72.25 95 PHE A N 1
ATOM 748 C CA . PHE A 1 95 ? 3.358 13.647 -10.949 1.00 72.25 95 PHE A CA 1
ATOM 749 C C . PHE A 1 95 ? 3.874 14.975 -10.419 1.00 72.25 95 PHE A C 1
ATOM 751 O O . PHE A 1 95 ? 3.572 16.031 -10.977 1.00 72.25 95 PHE A O 1
ATOM 758 N N . LEU A 1 96 ? 4.659 14.915 -9.349 1.00 72.00 96 LEU A N 1
ATOM 759 C CA . LEU A 1 96 ? 5.354 16.082 -8.824 1.00 72.00 96 LEU A CA 1
ATOM 760 C C . LEU A 1 96 ? 6.743 16.191 -9.455 1.00 72.00 96 LEU A C 1
ATOM 762 O O . LEU A 1 96 ? 7.258 15.245 -10.056 1.00 72.00 96 LEU A O 1
ATOM 766 N N . GLU A 1 97 ? 7.361 17.364 -9.316 1.00 75.19 97 GLU A N 1
ATOM 767 C CA . GLU A 1 97 ? 8.717 17.587 -9.807 1.00 75.19 97 GLU A CA 1
ATOM 768 C C . GLU A 1 97 ? 9.679 16.532 -9.244 1.00 75.19 97 GLU A C 1
ATOM 770 O O . GLU A 1 97 ? 9.710 16.252 -8.041 1.00 75.19 97 GLU A O 1
ATOM 775 N N . GLY A 1 98 ? 10.450 15.928 -10.146 1.00 74.19 98 GLY A N 1
ATOM 776 C CA . GLY A 1 98 ? 11.376 14.863 -9.810 1.00 74.19 98 GLY A CA 1
ATOM 777 C C . GLY A 1 98 ? 10.749 13.478 -9.715 1.00 74.19 98 GLY A C 1
ATOM 778 O O . GLY A 1 98 ? 11.489 12.581 -9.355 1.00 74.19 98 GLY A O 1
ATOM 779 N N . ASP A 1 99 ? 9.471 13.255 -10.045 1.00 82.75 99 ASP A N 1
ATOM 780 C CA . ASP A 1 99 ? 8.910 11.903 -10.187 1.00 82.75 99 ASP A CA 1
ATOM 781 C C . ASP A 1 99 ? 9.308 11.221 -11.501 1.00 82.75 99 ASP A C 1
ATOM 783 O O . ASP A 1 99 ? 9.515 11.860 -12.532 1.00 82.75 99 ASP A O 1
ATOM 787 N N . ASN A 1 100 ? 9.372 9.888 -11.471 1.00 83.12 100 ASN A N 1
ATOM 788 C CA . ASN A 1 100 ? 9.397 9.053 -12.668 1.00 83.12 100 ASN A CA 1
ATOM 789 C C . ASN A 1 100 ? 8.027 8.375 -12.877 1.00 83.12 100 ASN A C 1
ATOM 791 O O . ASN A 1 100 ? 7.196 8.308 -11.969 1.00 83.12 100 ASN A O 1
ATOM 795 N N . THR A 1 101 ? 7.810 7.824 -14.074 1.00 82.94 101 THR A N 1
ATOM 796 C CA . THR A 1 101 ? 6.552 7.179 -14.497 1.00 82.94 101 THR A CA 1
ATOM 797 C C . THR A 1 101 ? 6.047 6.095 -13.534 1.00 82.94 101 THR A C 1
ATOM 799 O O . THR A 1 101 ? 4.843 5.864 -13.440 1.00 82.94 101 THR A O 1
ATOM 802 N N . TYR A 1 102 ? 6.946 5.433 -12.803 1.00 87.31 102 TYR A N 1
ATOM 803 C CA . TYR A 1 102 ? 6.646 4.317 -11.909 1.00 87.31 102 TYR A CA 1
ATOM 804 C C . TYR A 1 102 ? 7.007 4.598 -10.443 1.00 87.31 102 TYR A C 1
ATOM 806 O O . TYR A 1 102 ? 7.025 3.662 -9.645 1.00 87.31 102 TYR A O 1
ATOM 814 N N . SER A 1 103 ? 7.221 5.860 -10.044 1.00 90.62 103 SER A N 1
ATOM 815 C CA . SER A 1 103 ? 7.594 6.219 -8.664 1.00 90.62 103 SER A CA 1
ATOM 816 C C . SER A 1 103 ? 6.580 5.723 -7.627 1.00 90.62 103 SER A C 1
ATOM 818 O O . SER A 1 103 ? 6.956 5.329 -6.527 1.00 90.62 103 SER A O 1
ATOM 820 N N . ASP A 1 104 ? 5.295 5.642 -7.985 1.00 92.44 104 ASP A N 1
ATOM 821 C CA . ASP A 1 104 ? 4.256 5.080 -7.112 1.00 92.44 104 ASP A CA 1
ATOM 822 C C . ASP A 1 104 ? 4.405 3.573 -6.834 1.00 92.44 104 ASP A C 1
ATOM 824 O O . ASP A 1 104 ? 3.826 3.063 -5.876 1.00 92.44 104 ASP A O 1
ATOM 828 N N . ARG A 1 105 ? 5.211 2.863 -7.631 1.00 92.19 105 ARG A N 1
ATOM 829 C CA . ARG A 1 105 ? 5.552 1.444 -7.441 1.00 92.19 105 ARG A CA 1
ATOM 830 C C . ARG A 1 105 ? 6.809 1.245 -6.593 1.00 92.19 105 ARG A C 1
ATOM 832 O O . ARG A 1 105 ? 7.115 0.117 -6.208 1.00 92.19 105 ARG A O 1
ATOM 839 N N . HIS A 1 106 ? 7.551 2.311 -6.289 1.00 94.06 106 HIS A N 1
ATOM 840 C CA . HIS A 1 106 ? 8.792 2.261 -5.508 1.00 94.06 106 HIS A CA 1
ATOM 841 C C . HIS A 1 106 ? 8.476 2.303 -4.008 1.00 94.06 106 HIS A C 1
ATOM 843 O O . HIS A 1 106 ? 8.822 3.250 -3.305 1.00 94.06 106 HIS A O 1
ATOM 849 N N . SER A 1 107 ? 7.770 1.281 -3.524 1.00 95.06 107 SER A N 1
ATOM 850 C CA . SER A 1 107 ? 7.282 1.172 -2.145 1.00 95.06 107 SER A CA 1
ATOM 851 C C . SER A 1 107 ? 7.508 -0.225 -1.562 1.00 95.06 107 SER A C 1
ATOM 853 O O . SER A 1 107 ? 7.906 -1.159 -2.258 1.00 95.06 107 SER A O 1
ATOM 855 N N . CYS A 1 108 ? 7.189 -0.384 -0.278 1.00 94.75 108 CYS A N 1
ATOM 856 C CA . CYS A 1 108 ? 7.051 -1.691 0.370 1.00 94.75 108 CYS A CA 1
ATOM 857 C C . CYS A 1 108 ? 5.582 -2.158 0.419 1.00 94.75 108 CYS A C 1
ATOM 859 O O . CYS A 1 108 ? 5.206 -2.910 1.314 1.00 94.75 108 CYS A O 1
ATOM 861 N N . GLY A 1 109 ? 4.737 -1.698 -0.513 1.00 94.31 109 GLY A N 1
ATOM 862 C CA . GLY A 1 109 ? 3.292 -1.918 -0.466 1.00 94.31 109 GLY A CA 1
ATOM 863 C C . GLY A 1 109 ? 2.609 -1.045 0.588 1.00 94.31 109 GLY A C 1
ATOM 864 O O . GLY A 1 109 ? 3.015 0.095 0.817 1.00 94.31 109 GLY A O 1
ATOM 865 N N . SER A 1 110 ? 1.559 -1.573 1.225 1.00 95.62 110 SER A N 1
ATOM 866 C CA . SER A 1 110 ? 0.922 -0.903 2.360 1.00 95.62 110 SER A CA 1
ATOM 867 C C . SER A 1 110 ? 1.929 -0.803 3.499 1.00 95.62 110 SER A C 1
ATOM 869 O O . SER A 1 110 ? 2.390 -1.812 4.015 1.00 95.62 110 SER A O 1
ATOM 871 N N . PHE A 1 111 ? 2.291 0.415 3.890 1.00 97.12 111 PHE A N 1
ATOM 872 C CA . PHE A 1 111 ? 3.296 0.611 4.925 1.00 97.12 111 PHE A CA 1
ATOM 873 C C . PHE A 1 111 ? 2.729 0.366 6.323 1.00 97.12 111 PHE A C 1
ATOM 875 O O . PHE A 1 111 ? 3.474 -0.037 7.206 1.00 97.12 111 PHE A O 1
ATOM 882 N N . PHE A 1 112 ? 1.429 0.590 6.534 1.00 97.50 112 PHE A N 1
ATOM 883 C CA . PHE A 1 112 ? 0.776 0.436 7.832 1.00 97.50 112 PHE A CA 1
ATOM 884 C C . PHE A 1 112 ? -0.301 -0.643 7.806 1.00 97.50 112 PHE A C 1
ATOM 886 O O . PHE A 1 112 ? -1.137 -0.690 6.899 1.00 97.50 112 PHE A O 1
ATOM 893 N N . MET A 1 113 ? -0.324 -1.450 8.864 1.00 95.50 113 MET A N 1
ATOM 894 C CA . MET A 1 113 ? -1.397 -2.400 9.125 1.00 95.50 113 MET A CA 1
ATOM 895 C C . MET A 1 113 ? -2.699 -1.658 9.440 1.00 95.50 113 MET A C 1
ATOM 897 O O . MET A 1 113 ? -2.706 -0.634 10.124 1.00 95.50 113 MET A O 1
ATOM 901 N N . ASN A 1 114 ? -3.824 -2.217 8.994 1.00 97.12 114 ASN A N 1
ATOM 902 C CA . ASN A 1 114 ? -5.142 -1.759 9.430 1.00 97.12 114 ASN A CA 1
ATOM 903 C C . ASN A 1 114 ? -5.312 -2.033 10.938 1.00 97.12 114 ASN A C 1
ATOM 905 O O . ASN A 1 114 ? -5.204 -3.200 11.331 1.00 97.12 114 ASN A O 1
ATOM 909 N N . PRO A 1 115 ? -5.584 -1.015 11.777 1.00 96.69 115 PRO A N 1
ATOM 910 C CA . PRO A 1 115 ? -5.736 -1.207 13.213 1.00 96.69 115 PRO A CA 1
ATOM 911 C C . PRO A 1 115 ? -6.923 -2.114 13.530 1.00 96.69 115 PRO A C 1
ATOM 913 O O . PRO A 1 115 ? -7.989 -1.981 12.924 1.00 96.69 115 PRO A O 1
ATOM 916 N N . ILE A 1 116 ? -6.741 -2.995 14.512 1.00 96.56 116 ILE A N 1
ATOM 917 C CA . ILE A 1 116 ? -7.805 -3.790 15.128 1.00 96.56 116 ILE A CA 1
ATOM 918 C C . ILE A 1 116 ? -7.920 -3.326 16.578 1.00 96.56 116 ILE A C 1
ATOM 920 O O . ILE A 1 116 ? -6.911 -3.240 17.276 1.00 96.56 116 ILE A O 1
ATOM 924 N N . MET A 1 117 ? -9.130 -2.990 17.010 1.00 95.88 117 MET A N 1
ATOM 925 C CA . MET A 1 117 ? -9.392 -2.381 18.313 1.00 95.88 117 MET A CA 1
ATOM 926 C C . MET A 1 117 ? -10.693 -2.902 18.922 1.00 95.88 117 MET A C 1
ATOM 928 O O . MET A 1 117 ? -11.477 -3.588 18.265 1.00 95.88 117 MET A O 1
ATOM 932 N N . THR A 1 118 ? -10.920 -2.587 20.193 1.00 96.19 118 THR A N 1
ATOM 933 C CA . THR A 1 118 ? -12.189 -2.896 20.865 1.00 96.19 118 THR A CA 1
ATOM 934 C C . THR A 1 118 ? -13.331 -2.059 20.284 1.00 96.19 118 THR A C 1
ATOM 936 O O . THR A 1 118 ? -13.107 -0.987 19.718 1.00 96.19 118 THR A O 1
ATOM 939 N N . LYS A 1 119 ? -14.577 -2.506 20.474 1.00 94.56 11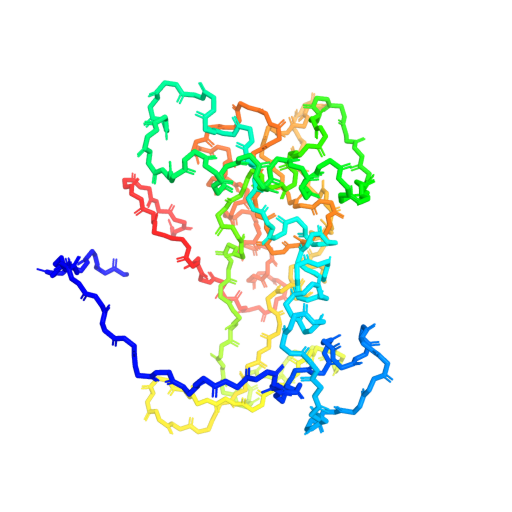9 LYS A N 1
ATOM 940 C CA . LYS A 1 119 ? -15.759 -1.737 20.057 1.00 94.56 119 LYS A CA 1
ATOM 941 C C . LYS A 1 119 ? -15.781 -0.329 20.664 1.00 94.56 119 LYS A C 1
ATOM 943 O O . LYS A 1 119 ? -15.920 0.635 19.927 1.00 94.56 119 LYS A O 1
ATOM 948 N N . ALA A 1 120 ? -15.517 -0.210 21.967 1.00 94.69 120 ALA A N 1
ATOM 949 C CA . ALA A 1 120 ? -15.484 1.079 22.659 1.00 94.69 120 ALA A CA 1
ATOM 950 C C . ALA A 1 120 ? -14.463 2.061 22.056 1.00 94.69 120 ALA A C 1
ATOM 952 O O . ALA A 1 120 ? -14.722 3.256 21.996 1.00 94.69 120 ALA A O 1
ATOM 953 N N . GLN A 1 121 ? -13.314 1.572 21.576 1.00 94.94 121 GLN A N 1
ATOM 954 C CA . GLN A 1 121 ? -12.337 2.410 20.871 1.00 94.94 121 GLN A CA 1
ATOM 955 C C . GLN A 1 121 ? -12.824 2.805 19.471 1.00 94.94 121 GLN A C 1
ATOM 957 O O . GLN A 1 121 ? -12.645 3.949 19.063 1.00 94.94 121 GLN A O 1
ATOM 962 N N . ALA A 1 122 ? -13.458 1.884 18.741 1.00 95.19 122 ALA A N 1
ATOM 963 C CA . ALA A 1 122 ? -14.011 2.164 17.416 1.00 95.19 122 ALA A CA 1
ATOM 964 C C . ALA A 1 122 ? -15.206 3.136 17.451 1.00 95.19 122 ALA A C 1
ATOM 966 O O . ALA A 1 122 ? -15.453 3.835 16.465 1.00 95.19 122 ALA A O 1
ATOM 967 N N . ASP A 1 123 ? -15.928 3.196 18.570 1.00 94.88 123 ASP A N 1
ATOM 968 C CA . ASP A 1 123 ? -17.033 4.134 18.797 1.00 94.88 123 ASP A CA 1
ATOM 969 C C . ASP A 1 123 ? -16.540 5.586 18.984 1.00 94.88 123 ASP A C 1
ATOM 971 O O . ASP A 1 123 ? -17.310 6.521 18.794 1.00 94.88 123 ASP A O 1
ATOM 975 N N . LEU A 1 124 ? -15.250 5.795 19.295 1.00 95.56 124 LEU A N 1
ATOM 976 C CA . LEU A 1 124 ? -14.627 7.129 19.357 1.00 95.56 124 LEU A CA 1
ATOM 977 C C . LEU A 1 124 ? -14.223 7.674 17.978 1.00 95.56 124 LEU A C 1
ATOM 979 O O . LEU A 1 124 ? -13.897 8.855 17.852 1.00 95.56 124 LEU A O 1
ATOM 983 N N . LEU A 1 125 ? -14.193 6.822 16.949 1.00 96.00 125 LEU A N 1
ATOM 984 C CA . LEU A 1 125 ? -13.898 7.250 15.583 1.00 96.00 125 LEU A CA 1
ATOM 985 C C . LEU A 1 125 ? -15.104 7.972 14.966 1.00 96.00 125 LEU A C 1
ATOM 987 O O . LEU A 1 125 ? -16.242 7.648 15.314 1.00 96.00 125 LEU A O 1
ATOM 991 N N . PRO A 1 126 ? -14.886 8.873 13.989 1.00 95.75 126 PRO A N 1
ATOM 992 C CA . PRO A 1 126 ? -15.974 9.479 13.227 1.00 95.75 126 PRO A CA 1
ATOM 993 C C . PRO A 1 126 ? -16.942 8.446 12.639 1.00 95.75 126 PRO A C 1
ATOM 995 O O . PRO A 1 126 ? -16.584 7.289 12.395 1.00 95.75 126 PRO A O 1
ATOM 998 N N . GLU A 1 127 ? -18.194 8.850 12.436 1.00 93.69 127 GLU A N 1
ATOM 999 C CA . GLU A 1 127 ? -19.265 7.945 12.008 1.00 93.69 127 GLU A CA 1
ATOM 1000 C C . GLU A 1 127 ? -18.948 7.269 10.666 1.00 93.69 127 GLU A C 1
ATOM 1002 O O . GLU A 1 127 ? -19.158 6.066 10.514 1.00 93.69 127 GLU A O 1
ATOM 1007 N N . ASP A 1 128 ? -18.337 8.005 9.742 1.00 95.50 128 ASP A N 1
ATOM 1008 C CA . ASP A 1 128 ? -17.955 7.561 8.403 1.00 95.50 128 ASP A CA 1
ATOM 1009 C C . ASP A 1 128 ? -16.649 6.746 8.351 1.00 95.50 128 ASP A C 1
ATOM 1011 O O . ASP A 1 128 ? -16.296 6.209 7.295 1.00 95.50 128 ASP A O 1
ATOM 1015 N N . ALA A 1 129 ? -15.948 6.586 9.481 1.00 96.25 129 ALA A N 1
ATOM 1016 C CA . ALA A 1 129 ? -14.784 5.714 9.560 1.00 96.25 129 ALA A CA 1
ATOM 1017 C C . ALA A 1 129 ? -15.191 4.254 9.261 1.00 96.25 129 ALA A C 1
ATOM 1019 O O . ALA A 1 129 ? -16.082 3.711 9.924 1.00 96.25 129 ALA A O 1
ATOM 1020 N N . PRO A 1 130 ? -14.534 3.561 8.307 1.00 95.81 130 PRO A N 1
ATOM 1021 C CA . PRO A 1 130 ? -14.874 2.181 7.982 1.00 95.81 130 PRO A CA 1
ATOM 1022 C C . PRO A 1 130 ? -14.703 1.254 9.188 1.00 95.81 130 PRO A C 1
ATOM 1024 O O . PRO A 1 130 ? -13.652 1.260 9.835 1.00 95.81 130 PRO A O 1
ATOM 1027 N N . ARG A 1 131 ? -15.710 0.421 9.457 1.00 95.81 131 ARG A N 1
ATOM 1028 C CA . ARG A 1 131 ? -15.708 -0.575 10.535 1.00 95.81 131 ARG A CA 1
ATOM 1029 C C . ARG A 1 131 ? -15.997 -1.946 9.942 1.00 95.81 131 ARG A C 1
ATOM 1031 O O . ARG A 1 131 ? -16.985 -2.128 9.238 1.00 95.81 131 ARG A O 1
ATOM 1038 N N . PHE A 1 132 ? -15.118 -2.899 10.216 1.00 95.00 132 PHE A N 1
ATOM 1039 C CA . PHE A 1 132 ? -15.243 -4.278 9.761 1.00 95.00 132 PHE A CA 1
ATOM 1040 C C . PHE A 1 132 ? -15.069 -5.218 10.945 1.00 95.00 132 PHE A C 1
ATOM 1042 O O . PHE A 1 132 ? -14.203 -4.978 11.789 1.00 95.00 132 PHE A O 1
ATOM 1049 N N . ASP A 1 133 ? -15.831 -6.307 10.973 1.00 95.75 133 ASP A N 1
ATOM 1050 C CA . ASP A 1 133 ? -15.645 -7.343 11.984 1.00 95.75 133 ASP A CA 1
ATOM 1051 C C . ASP A 1 133 ? -14.230 -7.928 11.915 1.00 95.75 133 ASP A C 1
ATOM 1053 O O . ASP A 1 133 ? -13.655 -8.148 10.839 1.00 95.75 133 ASP A O 1
ATOM 1057 N N . ALA A 1 134 ? -13.650 -8.151 13.089 1.00 95.50 134 ALA A N 1
ATOM 1058 C CA . ALA A 1 134 ? -12.325 -8.718 13.251 1.00 95.50 134 ALA A CA 1
ATOM 1059 C C . ALA A 1 134 ? -12.209 -9.472 14.578 1.00 95.50 134 ALA A C 1
ATOM 1061 O O . ALA A 1 134 ? -13.126 -9.497 15.397 1.00 95.50 134 ALA A O 1
ATOM 1062 N N . VAL A 1 135 ? -11.050 -10.088 14.782 1.00 94.75 135 VAL A N 1
ATOM 1063 C CA . VAL A 1 135 ? -10.703 -10.795 16.012 1.00 94.75 135 VAL A CA 1
ATOM 1064 C C . VAL A 1 135 ? -9.460 -10.130 16.589 1.00 94.75 135 VAL A C 1
ATOM 1066 O O . VAL A 1 135 ? -8.500 -9.869 15.858 1.00 94.75 135 VAL A O 1
ATOM 1069 N N . LEU A 1 136 ? -9.505 -9.805 17.878 1.00 93.12 136 LEU A N 1
ATOM 1070 C CA . LEU A 1 136 ? -8.371 -9.265 18.621 1.00 93.12 136 LEU A CA 1
ATOM 1071 C C . LEU A 1 136 ? -7.316 -10.351 18.862 1.00 93.12 136 LEU A C 1
ATOM 1073 O O . LEU A 1 136 ? -7.563 -11.544 18.695 1.00 93.12 136 LEU A O 1
ATOM 1077 N N . SER A 1 137 ? -6.113 -9.948 19.269 1.00 89.25 137 SER A N 1
ATOM 1078 C CA . SER A 1 137 ? -5.011 -10.888 19.522 1.00 89.25 137 SER A CA 1
ATOM 1079 C C . SER A 1 137 ? -5.300 -11.895 20.640 1.00 89.25 137 SER A C 1
ATOM 1081 O O . SER A 1 137 ? -4.674 -12.949 20.679 1.00 89.25 137 SER A O 1
ATOM 1083 N N . ASP A 1 138 ? -6.227 -11.574 21.542 1.00 92.50 138 ASP A N 1
ATOM 1084 C CA . ASP A 1 138 ? -6.694 -12.445 22.626 1.00 92.50 138 ASP A CA 1
ATOM 1085 C C . ASP A 1 138 ? -7.860 -13.367 22.214 1.00 92.50 138 ASP A C 1
ATOM 1087 O O . ASP A 1 138 ? -8.363 -14.131 23.034 1.00 92.50 138 ASP A O 1
ATOM 1091 N N . GLY A 1 139 ? -8.287 -13.317 20.947 1.00 93.50 139 GLY A N 1
ATOM 1092 C CA . GLY A 1 139 ? -9.387 -14.121 20.414 1.00 93.50 139 GLY A CA 1
ATOM 1093 C C . GLY A 1 139 ? -10.777 -13.510 20.602 1.00 93.50 139 GLY A C 1
ATOM 1094 O O . GLY A 1 139 ? -11.752 -14.080 20.112 1.00 93.50 139 GLY A O 1
ATOM 1095 N N . THR A 1 140 ? -10.900 -12.362 21.273 1.00 94.56 140 THR A N 1
ATOM 1096 C CA . THR A 1 140 ? -12.194 -11.694 21.461 1.00 94.56 140 THR A CA 1
ATOM 1097 C C . THR A 1 140 ? -12.641 -10.921 20.215 1.00 94.56 140 THR A C 1
ATOM 1099 O O . THR A 1 140 ? -11.862 -10.673 19.288 1.00 94.56 140 THR A O 1
ATOM 1102 N N . GLN A 1 141 ? -13.927 -10.552 20.161 1.00 96.44 141 GLN A N 1
ATOM 1103 C CA . GLN A 1 141 ? -14.477 -9.780 19.047 1.00 96.44 141 GLN A CA 1
ATOM 1104 C C . GLN A 1 141 ? -13.853 -8.379 19.000 1.00 96.44 141 GLN A C 1
ATOM 1106 O O . GLN A 1 141 ? -13.883 -7.631 19.977 1.00 96.44 141 GLN A O 1
ATOM 1111 N N . GLY A 1 142 ? -13.330 -8.016 17.832 1.00 96.38 142 GLY A N 1
ATOM 1112 C CA . GLY A 1 142 ? -12.735 -6.715 17.560 1.00 96.38 142 GLY A CA 1
ATOM 1113 C C . GLY A 1 142 ? -13.367 -6.023 16.362 1.00 96.38 142 GLY A C 1
ATOM 1114 O O . GLY A 1 142 ? -14.112 -6.611 15.580 1.00 96.38 142 GLY A O 1
ATOM 1115 N N . VAL A 1 143 ? -13.002 -4.758 16.195 1.00 97.44 143 VAL A N 1
ATOM 1116 C CA . VAL A 1 143 ? -13.333 -3.949 15.026 1.00 97.44 143 VAL A CA 1
ATOM 1117 C C . VAL A 1 143 ? -12.036 -3.574 14.328 1.00 97.44 143 VAL A C 1
ATOM 1119 O O . VAL A 1 143 ? -11.131 -2.996 14.930 1.00 97.44 143 VAL A O 1
ATOM 1122 N N . LYS A 1 144 ? -11.940 -3.897 13.042 1.00 97.25 144 LYS A N 1
ATOM 1123 C CA . LYS A 1 144 ? -10.868 -3.433 12.165 1.00 97.25 144 LYS A CA 1
ATOM 1124 C C . LYS A 1 144 ? -11.315 -2.171 11.442 1.00 97.25 144 LYS A C 1
ATOM 1126 O O . LYS A 1 144 ? -12.391 -2.158 10.847 1.00 97.25 144 LYS A O 1
ATOM 1131 N N . THR A 1 145 ? -10.469 -1.147 11.434 1.00 97.31 145 THR A N 1
ATOM 1132 C CA . THR A 1 145 ? -10.696 0.080 10.655 1.00 97.31 145 THR A CA 1
ATOM 1133 C C . THR A 1 145 ? -9.662 0.252 9.541 1.00 97.31 145 THR A C 1
ATOM 1135 O O . THR A 1 145 ? -8.690 -0.499 9.457 1.00 97.31 145 THR A O 1
ATOM 1138 N N . SER A 1 146 ? -9.883 1.208 8.639 1.00 97.00 146 SER A N 1
ATOM 1139 C CA . SER A 1 146 ? -8.998 1.468 7.503 1.00 97.00 146 SER A CA 1
ATOM 1140 C C . SER A 1 146 ? -7.882 2.445 7.876 1.00 97.00 146 SER A C 1
ATOM 1142 O O . SER A 1 146 ? -8.136 3.627 8.095 1.00 97.00 146 SER A O 1
ATOM 1144 N N . ALA A 1 147 ? -6.628 1.986 7.858 1.00 97.50 147 ALA A N 1
ATOM 1145 C CA . ALA A 1 147 ? -5.468 2.861 8.020 1.00 97.50 147 ALA A CA 1
ATOM 1146 C C . ALA A 1 147 ? -5.399 3.925 6.911 1.00 97.50 147 ALA A C 1
ATOM 1148 O O . ALA A 1 147 ? -5.083 5.073 7.192 1.00 97.50 147 ALA A O 1
ATOM 1149 N N . ALA A 1 148 ? -5.758 3.576 5.668 1.00 96.50 148 ALA A N 1
ATOM 1150 C CA . ALA A 1 148 ? -5.792 4.535 4.560 1.00 96.50 148 ALA A CA 1
ATOM 1151 C C . ALA A 1 148 ? -6.741 5.704 4.853 1.00 96.50 148 ALA A C 1
ATOM 1153 O O . ALA A 1 148 ? -6.383 6.855 4.621 1.00 96.50 148 ALA A O 1
ATOM 1154 N N . TRP A 1 149 ? -7.931 5.391 5.378 1.00 97.38 149 TRP A N 1
ATOM 1155 C CA . TRP A 1 149 ? -8.930 6.389 5.750 1.00 97.38 149 TRP A CA 1
ATOM 1156 C C . TRP A 1 149 ? -8.412 7.285 6.879 1.00 97.38 149 TRP A C 1
ATOM 1158 O O . TRP A 1 149 ? -8.476 8.502 6.750 1.00 97.38 149 TRP A O 1
ATOM 1168 N N . LEU A 1 150 ? -7.819 6.700 7.929 1.00 98.25 150 LEU A N 1
ATOM 1169 C CA . LEU A 1 150 ? -7.251 7.456 9.051 1.00 98.25 150 LEU A CA 1
ATOM 1170 C C . LEU A 1 150 ? -6.142 8.417 8.604 1.00 98.25 150 LEU A C 1
ATOM 1172 O O . LEU A 1 150 ? -6.111 9.557 9.048 1.00 98.25 150 LEU A O 1
ATOM 1176 N N . ILE A 1 151 ? -5.237 7.971 7.732 1.00 98.31 151 ILE A N 1
ATOM 1177 C CA . ILE A 1 151 ? -4.124 8.795 7.238 1.00 98.31 151 ILE A CA 1
ATOM 1178 C C . ILE A 1 151 ? -4.653 9.968 6.406 1.00 98.31 151 ILE A C 1
ATOM 1180 O O . ILE A 1 151 ? -4.275 11.113 6.650 1.00 98.31 151 ILE A O 1
ATOM 1184 N N . ASP A 1 152 ? -5.579 9.695 5.485 1.00 97.62 152 ASP A N 1
ATOM 1185 C CA . ASP A 1 152 ? -6.197 10.720 4.642 1.00 97.62 152 ASP A CA 1
ATOM 1186 C C . ASP A 1 152 ? -6.965 11.750 5.487 1.00 97.62 152 ASP A C 1
ATOM 1188 O O . ASP A 1 152 ? -6.751 12.955 5.363 1.00 97.62 152 ASP A O 1
ATOM 1192 N N . HIS A 1 153 ? -7.759 11.283 6.456 1.00 97.56 153 HIS A N 1
ATOM 1193 C CA . HIS A 1 153 ? -8.514 12.158 7.351 1.00 97.56 153 HIS A CA 1
ATOM 1194 C C . HIS A 1 153 ? -7.625 12.837 8.395 1.00 97.56 153 HIS A C 1
ATOM 1196 O O . HIS A 1 153 ? -8.052 13.826 8.979 1.00 97.56 153 HIS A O 1
ATOM 1202 N N . ALA A 1 154 ? -6.388 12.389 8.619 1.00 97.88 154 ALA A N 1
ATOM 1203 C CA . ALA A 1 154 ? -5.379 13.120 9.389 1.00 97.88 154 ALA A CA 1
ATOM 1204 C C . ALA A 1 154 ? -4.715 14.265 8.601 1.00 97.88 154 ALA A C 1
ATOM 1206 O O . ALA A 1 154 ? -3.915 14.997 9.178 1.00 97.88 154 ALA A O 1
ATOM 1207 N N . GLY A 1 155 ? -5.091 14.467 7.332 1.00 97.44 155 GLY A N 1
ATOM 1208 C CA . GLY A 1 155 ? -4.577 15.529 6.462 1.00 97.44 155 GLY A CA 1
ATOM 1209 C C . GLY A 1 155 ? -3.419 15.087 5.566 1.00 97.44 155 GLY A C 1
ATOM 1210 O O . GLY A 1 155 ? -2.841 15.909 4.858 1.00 97.44 155 GLY A O 1
ATOM 1211 N N . PHE A 1 156 ? -3.072 13.798 5.571 1.00 97.88 156 PHE A N 1
ATOM 1212 C CA . PHE A 1 156 ? -2.038 13.247 4.701 1.00 97.88 156 PHE A CA 1
ATOM 1213 C C . PHE A 1 156 ? -2.691 12.601 3.481 1.00 97.88 156 PHE A C 1
ATOM 1215 O O . PHE A 1 156 ? -2.904 11.390 3.420 1.00 97.88 156 PHE A O 1
ATOM 1222 N N . HIS A 1 157 ? -3.040 13.432 2.508 1.00 96.81 157 HIS A N 1
ATOM 1223 C CA . HIS A 1 157 ? -3.672 12.976 1.276 1.00 96.81 157 HIS A CA 1
ATOM 1224 C C . HIS A 1 157 ? -2.686 12.250 0.353 1.00 96.81 157 HIS A C 1
ATOM 1226 O O . HIS A 1 157 ? -1.468 12.238 0.559 1.00 96.81 157 HIS A O 1
ATOM 1232 N N . LYS A 1 158 ? -3.215 11.628 -0.702 1.00 94.88 158 LYS A N 1
ATOM 1233 C CA . LYS A 1 158 ? -2.387 11.044 -1.764 1.00 94.88 158 LYS A CA 1
ATOM 1234 C C . LYS A 1 158 ? -1.402 12.078 -2.311 1.00 94.88 158 LYS A C 1
ATOM 1236 O O . LYS A 1 158 ? -1.756 13.237 -2.491 1.00 94.88 158 LYS A O 1
ATOM 1241 N N . GLY A 1 159 ? -0.168 11.652 -2.560 1.00 93.88 159 GLY A N 1
ATOM 1242 C CA . GLY A 1 159 ? 0.903 12.534 -3.027 1.00 93.88 159 GLY A CA 1
ATOM 1243 C C . GLY A 1 159 ? 1.528 13.422 -1.944 1.00 93.88 159 GLY A C 1
ATOM 1244 O O . GLY A 1 159 ? 2.476 14.139 -2.254 1.00 93.88 159 GLY A O 1
ATOM 1245 N N . PHE A 1 160 ? 1.062 13.365 -0.687 1.00 96.12 160 PHE A N 1
ATOM 1246 C CA . PHE A 1 160 ? 1.635 14.147 0.411 1.00 96.12 160 PHE A CA 1
ATOM 1247 C C . PHE A 1 160 ? 3.156 13.960 0.517 1.00 96.12 160 PHE A C 1
ATOM 1249 O O . PHE A 1 160 ? 3.666 12.834 0.532 1.00 96.12 160 PHE A O 1
ATOM 1256 N N . ARG A 1 161 ? 3.867 15.082 0.655 1.00 95.19 161 ARG A N 1
ATOM 1257 C CA . ARG A 1 161 ? 5.299 15.152 0.952 1.00 95.19 161 ARG A CA 1
ATOM 1258 C C . ARG A 1 161 ? 5.537 16.182 2.036 1.00 95.19 161 ARG A C 1
ATOM 1260 O O . ARG A 1 161 ? 4.862 17.207 2.094 1.00 95.19 161 ARG A O 1
ATOM 1267 N N . ILE A 1 162 ? 6.543 15.922 2.858 1.00 95.56 162 ILE A N 1
ATOM 1268 C CA . ILE A 1 162 ? 7.062 16.929 3.778 1.00 95.56 162 ILE A CA 1
ATOM 1269 C C . ILE A 1 162 ? 7.829 17.953 2.940 1.00 95.56 162 ILE A C 1
ATOM 1271 O O . ILE A 1 162 ? 8.642 17.571 2.096 1.00 95.56 162 ILE A O 1
ATOM 1275 N N . VAL A 1 163 ? 7.545 19.235 3.156 1.00 93.94 163 VAL A N 1
ATOM 1276 C CA . VAL A 1 163 ? 8.223 20.350 2.489 1.00 93.94 163 VAL A CA 1
ATOM 1277 C C . VAL A 1 163 ? 8.982 21.142 3.541 1.00 93.94 163 VAL A C 1
ATOM 1279 O O . VAL A 1 163 ? 8.383 21.664 4.478 1.00 93.94 163 VAL A O 1
ATOM 1282 N N . GLU A 1 164 ? 10.293 21.256 3.368 1.00 91.44 164 GLU A N 1
ATOM 1283 C CA . GLU A 1 164 ? 11.165 22.048 4.234 1.00 91.44 164 GLU A CA 1
ATOM 1284 C C . GLU A 1 164 ? 11.910 23.072 3.383 1.00 91.44 164 GLU A C 1
ATOM 1286 O O . GLU A 1 164 ? 12.483 22.735 2.346 1.00 91.44 164 GLU A O 1
ATOM 1291 N N . ASN A 1 165 ? 11.879 24.344 3.792 1.00 91.94 165 ASN A N 1
ATOM 1292 C CA . ASN A 1 165 ? 12.515 25.452 3.066 1.00 91.94 165 ASN A CA 1
ATOM 1293 C C . ASN A 1 165 ? 12.129 25.512 1.571 1.00 91.94 165 ASN A C 1
ATOM 1295 O O . ASN A 1 165 ? 12.962 25.789 0.713 1.00 91.94 165 ASN A O 1
ATOM 1299 N N . GLY A 1 166 ? 10.866 25.203 1.254 1.00 89.62 166 GLY A N 1
ATOM 1300 C CA . GLY A 1 166 ? 10.345 25.185 -0.119 1.00 89.62 166 GLY A CA 1
ATOM 1301 C C . GLY A 1 166 ? 10.746 23.962 -0.951 1.00 89.62 166 GLY A C 1
ATOM 1302 O O . GLY A 1 166 ? 10.345 23.868 -2.107 1.00 89.62 166 GLY A O 1
ATOM 1303 N N . LYS A 1 167 ? 11.496 23.006 -0.388 1.00 90.00 167 LYS A N 1
ATOM 1304 C CA . LYS A 1 167 ? 11.910 21.778 -1.071 1.00 90.00 167 LYS A CA 1
ATOM 1305 C C . LYS A 1 167 ? 11.118 20.575 -0.565 1.00 90.00 167 LYS A C 1
ATOM 1307 O O . LYS A 1 167 ? 11.052 20.324 0.636 1.00 90.00 167 LYS A O 1
ATOM 1312 N N . SER A 1 168 ? 10.550 19.809 -1.492 1.00 92.38 168 SER A N 1
ATOM 1313 C CA . SER A 1 168 ? 9.864 18.553 -1.173 1.00 92.38 168 SER A CA 1
ATOM 1314 C C . SER A 1 168 ? 10.857 17.443 -0.821 1.00 92.38 168 SER A C 1
ATOM 1316 O O . SER A 1 168 ? 11.876 17.278 -1.495 1.00 92.38 168 SER A O 1
ATOM 1318 N N . SER A 1 169 ? 10.534 16.652 0.203 1.00 94.50 169 SER A N 1
ATOM 1319 C CA . SER A 1 169 ? 11.264 15.432 0.557 1.00 94.50 169 SER A CA 1
ATOM 1320 C C . SER A 1 169 ? 11.287 14.437 -0.617 1.00 94.50 169 SER A C 1
ATOM 1322 O O . SER A 1 169 ? 10.299 14.335 -1.356 1.00 94.50 169 SER A O 1
ATOM 1324 N N . PRO A 1 170 ? 12.378 13.666 -0.793 1.00 95.00 170 PRO A N 1
ATOM 1325 C CA . PRO A 1 170 ? 12.421 12.579 -1.769 1.00 95.00 170 PRO A CA 1
ATOM 1326 C C . PRO A 1 170 ? 11.548 11.379 -1.362 1.00 95.00 170 PRO A C 1
ATOM 1328 O O . PRO A 1 170 ? 11.337 10.483 -2.171 1.00 95.00 170 PRO A O 1
ATOM 1331 N N . ALA A 1 171 ? 11.011 11.333 -0.137 1.00 96.50 171 ALA A N 1
ATOM 1332 C CA . ALA A 1 171 ? 9.977 10.377 0.256 1.00 96.50 171 ALA A CA 1
ATOM 1333 C C . ALA A 1 171 ? 8.587 11.035 0.225 1.00 96.50 171 ALA A C 1
ATOM 1335 O O . ALA A 1 171 ? 8.417 12.191 0.612 1.00 96.50 171 ALA A O 1
ATOM 1336 N N . GLY A 1 172 ? 7.567 10.281 -0.188 1.00 96.31 172 GLY A N 1
ATOM 1337 C CA . GLY A 1 172 ? 6.182 10.763 -0.200 1.00 96.31 172 GLY A CA 1
ATOM 1338 C C . GLY A 1 172 ? 5.152 9.651 -0.085 1.00 96.31 172 GLY A C 1
ATOM 1339 O O . GLY A 1 172 ? 5.468 8.475 -0.270 1.00 96.31 172 GLY A O 1
ATOM 1340 N N . LEU A 1 173 ? 3.901 10.011 0.194 1.00 96.88 173 LEU A N 1
ATOM 1341 C CA . LEU A 1 173 ? 2.781 9.091 0.011 1.00 96.88 173 LEU A CA 1
ATOM 1342 C C . LEU A 1 173 ? 2.513 8.891 -1.477 1.00 96.88 173 LEU A C 1
ATOM 1344 O O . LEU A 1 173 ? 2.726 9.798 -2.286 1.00 96.88 173 LEU A O 1
ATOM 1348 N N . SER A 1 174 ? 2.029 7.709 -1.850 1.00 95.19 174 SER A N 1
ATOM 1349 C CA . SER A 1 174 ? 1.641 7.433 -3.228 1.00 95.19 174 SER A CA 1
ATOM 1350 C C . SER A 1 174 ? 0.549 8.407 -3.704 1.00 95.19 174 SER A C 1
ATOM 1352 O O . SER A 1 174 ? -0.365 8.738 -2.948 1.00 95.19 174 SER A O 1
ATOM 1354 N N . SER A 1 175 ? 0.616 8.840 -4.967 1.00 93.06 175 SER A N 1
ATOM 1355 C CA . SER A 1 175 ? -0.407 9.646 -5.646 1.00 93.06 175 SER A CA 1
ATOM 1356 C C . SER A 1 175 ? -1.664 8.809 -5.925 1.00 93.06 175 SER A C 1
ATOM 1358 O O . SER A 1 175 ? -2.762 9.330 -6.112 1.00 93.06 175 SER A O 1
ATOM 1360 N N . LEU A 1 176 ? -1.521 7.481 -5.884 1.00 91.62 176 LEU A N 1
ATOM 1361 C CA . LEU A 1 176 ? -2.569 6.510 -6.157 1.00 91.62 176 LEU A CA 1
ATOM 1362 C C . LEU A 1 176 ? -3.178 5.928 -4.883 1.00 91.62 176 LEU A C 1
ATOM 1364 O O . LEU A 1 176 ? -4.396 5.701 -4.829 1.00 91.62 176 LEU A O 1
ATOM 1368 N N . HIS A 1 177 ? -2.365 5.704 -3.845 1.00 92.19 177 HIS A N 1
ATOM 1369 C CA . HIS A 1 177 ? -2.818 5.035 -2.629 1.00 92.19 177 HIS A CA 1
ATOM 1370 C C . HIS A 1 177 ? -2.117 5.499 -1.344 1.00 92.19 177 HIS A C 1
ATOM 1372 O O . HIS A 1 177 ? -0.967 5.172 -1.090 1.00 92.19 177 HIS A O 1
ATOM 1378 N N . THR A 1 178 ? -2.865 6.147 -0.453 1.00 93.88 178 THR A N 1
ATOM 1379 C CA . THR A 1 178 ? -2.377 6.762 0.794 1.00 93.88 178 THR A CA 1
ATOM 1380 C C . THR A 1 178 ? -1.585 5.831 1.728 1.00 93.88 178 THR A C 1
ATOM 1382 O O . THR A 1 178 ? -0.782 6.303 2.524 1.00 93.88 178 THR A O 1
ATOM 1385 N N . LEU A 1 179 ? -1.765 4.506 1.642 1.00 94.25 179 LEU A N 1
ATOM 1386 C CA . LEU A 1 179 ? -1.001 3.562 2.470 1.00 94.25 179 LEU A CA 1
ATOM 1387 C C . LEU A 1 179 ? 0.418 3.288 1.981 1.00 94.25 179 LEU A C 1
ATOM 1389 O O . LEU A 1 179 ? 1.210 2.748 2.750 1.00 94.25 179 LEU A O 1
ATOM 1393 N N . ALA A 1 180 ? 0.742 3.610 0.733 1.00 96.50 180 ALA A N 1
ATOM 1394 C CA . ALA A 1 180 ? 2.064 3.350 0.192 1.00 96.50 180 ALA A CA 1
ATOM 1395 C C . ALA A 1 180 ? 2.982 4.549 0.445 1.00 96.50 180 ALA A C 1
ATOM 1397 O O . ALA A 1 180 ? 2.777 5.627 -0.113 1.00 96.50 180 ALA A O 1
ATOM 1398 N N . LEU A 1 181 ? 4.013 4.345 1.268 1.00 97.56 181 LEU A N 1
ATOM 1399 C CA . LEU A 1 181 ? 5.165 5.242 1.327 1.00 97.56 181 LEU A CA 1
ATOM 1400 C C . LEU A 1 181 ? 6.092 4.895 0.164 1.00 97.56 181 LEU A C 1
ATOM 1402 O O . LEU A 1 181 ? 6.443 3.733 -0.042 1.00 97.56 181 LEU A O 1
ATOM 1406 N N . THR A 1 182 ? 6.464 5.912 -0.598 1.00 96.38 182 THR A N 1
ATOM 1407 C CA . THR A 1 182 ? 7.135 5.784 -1.892 1.00 96.38 182 THR A CA 1
ATOM 1408 C C . THR A 1 182 ? 8.453 6.540 -1.891 1.00 96.38 182 THR A C 1
ATOM 1410 O O . THR A 1 182 ? 8.550 7.652 -1.367 1.00 96.38 182 THR A O 1
ATOM 1413 N N . ASN A 1 183 ? 9.464 5.929 -2.502 1.00 94.94 183 ASN A N 1
ATOM 1414 C CA . ASN A 1 183 ? 10.689 6.601 -2.898 1.00 94.94 183 ASN A CA 1
ATOM 1415 C C . ASN A 1 183 ? 10.412 7.391 -4.184 1.00 94.94 183 ASN A C 1
ATOM 1417 O O . ASN A 1 183 ? 10.229 6.816 -5.255 1.00 94.94 183 ASN A O 1
ATOM 1421 N N . ARG A 1 184 ? 10.392 8.718 -4.078 1.00 91.38 184 ARG A N 1
ATOM 1422 C CA . ARG A 1 184 ? 10.129 9.664 -5.170 1.00 91.38 184 ARG A CA 1
ATOM 1423 C C . ARG A 1 184 ? 11.412 10.085 -5.883 1.00 91.38 184 ARG A C 1
ATOM 1425 O O . ARG A 1 184 ? 11.570 11.239 -6.256 1.00 91.38 184 ARG A O 1
ATOM 1432 N N . ASN A 1 185 ? 12.297 9.107 -6.064 1.00 81.19 185 ASN A N 1
ATOM 1433 C CA . ASN A 1 185 ? 13.691 9.190 -6.495 1.00 81.19 185 ASN A CA 1
ATOM 1434 C C . ASN A 1 185 ? 14.689 9.577 -5.392 1.00 81.19 185 ASN A C 1
ATOM 1436 O O . ASN A 1 185 ? 14.639 10.651 -4.801 1.00 81.19 185 ASN A O 1
ATOM 1440 N N . ASN A 1 186 ? 15.668 8.688 -5.187 1.00 89.31 186 ASN A N 1
ATOM 1441 C CA . ASN A 1 186 ? 16.801 8.843 -4.268 1.00 89.31 186 ASN A CA 1
ATOM 1442 C C . ASN A 1 186 ? 16.438 9.083 -2.791 1.00 89.31 186 ASN A C 1
ATOM 1444 O O . ASN A 1 186 ? 17.263 9.603 -2.042 1.00 89.31 186 ASN A O 1
ATOM 1448 N N . ALA A 1 187 ? 15.246 8.672 -2.346 1.00 95.38 187 ALA A N 1
ATOM 1449 C CA . ALA A 1 187 ? 14.911 8.667 -0.927 1.00 95.38 187 ALA A CA 1
ATOM 1450 C C . ALA A 1 187 ? 15.860 7.750 -0.155 1.00 95.38 187 ALA A C 1
ATOM 1452 O O . ALA A 1 187 ? 16.061 6.584 -0.512 1.00 95.38 187 ALA A O 1
ATOM 1453 N N . THR A 1 188 ? 16.402 8.266 0.938 1.00 95.94 188 THR A N 1
ATOM 1454 C CA . THR A 1 188 ? 17.138 7.471 1.913 1.00 95.94 188 THR A CA 1
ATOM 1455 C C . THR A 1 188 ? 16.170 6.787 2.878 1.00 95.94 188 THR A C 1
ATOM 1457 O O . THR A 1 188 ? 14.992 7.141 2.983 1.00 95.94 188 THR A O 1
ATOM 1460 N N . SER A 1 189 ? 16.669 5.824 3.657 1.00 95.75 189 SER A N 1
ATOM 1461 C CA . SER A 1 189 ? 15.893 5.246 4.759 1.00 95.75 189 SER A CA 1
ATOM 1462 C C . SER A 1 189 ? 15.457 6.301 5.780 1.00 95.75 189 SER A C 1
ATOM 1464 O O . SER A 1 189 ? 14.383 6.169 6.362 1.00 95.75 189 SER A O 1
ATOM 1466 N N . SER A 1 190 ? 16.262 7.348 5.985 1.00 95.81 190 SER A N 1
ATOM 1467 C CA . SER A 1 190 ? 15.945 8.450 6.896 1.00 95.81 190 SER A CA 1
ATOM 1468 C C . SER A 1 190 ? 14.747 9.260 6.407 1.00 95.81 190 SER A C 1
ATOM 1470 O O . SER A 1 190 ? 13.863 9.555 7.206 1.00 95.81 190 SER A O 1
ATOM 1472 N N . ASP A 1 191 ? 14.659 9.544 5.104 1.00 96.94 191 ASP A N 1
ATOM 1473 C CA . ASP A 1 191 ? 13.523 10.271 4.517 1.00 96.94 191 ASP A CA 1
ATOM 1474 C C . ASP A 1 191 ? 12.211 9.501 4.709 1.00 96.94 191 ASP A C 1
ATOM 1476 O O . ASP A 1 191 ? 11.208 10.046 5.175 1.00 96.94 191 ASP A O 1
ATOM 1480 N N . VAL A 1 192 ? 12.233 8.196 4.416 1.00 97.12 192 VAL A N 1
ATOM 1481 C CA . VAL A 1 192 ? 11.073 7.313 4.609 1.00 97.12 192 VAL A CA 1
ATOM 1482 C C . VAL A 1 192 ? 10.706 7.209 6.091 1.00 97.12 192 VAL A C 1
ATOM 1484 O O . VAL A 1 192 ? 9.523 7.206 6.431 1.00 97.12 192 VAL A O 1
ATOM 1487 N N . LEU A 1 193 ? 11.698 7.158 6.986 1.00 96.94 193 LEU A N 1
ATOM 1488 C CA . LEU A 1 193 ? 11.462 7.079 8.425 1.00 96.94 193 LEU A CA 1
ATOM 1489 C C . LEU A 1 193 ? 10.814 8.353 8.975 1.00 96.94 193 LEU A C 1
ATOM 1491 O O . LEU A 1 193 ? 9.872 8.263 9.764 1.00 96.94 193 LEU A O 1
ATOM 1495 N N . VAL A 1 194 ? 11.290 9.527 8.553 1.00 97.38 194 VAL A N 1
ATOM 1496 C CA . VAL A 1 194 ? 10.702 10.820 8.927 1.00 97.38 194 VAL A CA 1
ATOM 1497 C C . VAL A 1 194 ? 9.257 10.901 8.438 1.00 97.38 194 VAL A C 1
ATOM 1499 O O . VAL A 1 194 ? 8.368 11.234 9.221 1.00 97.38 194 VAL A O 1
ATOM 1502 N N . LEU A 1 195 ? 8.989 10.512 7.188 1.00 97.94 195 LEU A N 1
ATOM 1503 C CA . LEU A 1 195 ? 7.627 10.455 6.658 1.00 97.94 195 LEU A CA 1
ATOM 1504 C C . LEU A 1 195 ? 6.728 9.510 7.471 1.00 97.94 195 LEU A C 1
ATOM 1506 O O . LEU A 1 195 ? 5.621 9.891 7.853 1.00 97.94 195 LEU A O 1
ATOM 1510 N N . ALA A 1 196 ? 7.209 8.306 7.792 1.00 98.00 196 ALA A N 1
ATOM 1511 C CA . ALA A 1 196 ? 6.458 7.340 8.588 1.00 98.00 196 ALA A CA 1
ATOM 1512 C C . ALA A 1 196 ? 6.121 7.883 9.986 1.00 98.00 196 ALA A C 1
ATOM 1514 O O . ALA A 1 196 ? 4.969 7.792 10.412 1.00 98.00 196 ALA A O 1
ATOM 1515 N N . LYS A 1 197 ? 7.092 8.492 10.682 1.00 98.00 197 LYS A N 1
ATOM 1516 C CA . LYS A 1 197 ? 6.885 9.104 12.007 1.00 98.00 197 LYS A CA 1
ATOM 1517 C C . LYS A 1 197 ? 5.881 10.250 11.956 1.00 98.00 197 LYS A C 1
ATOM 1519 O O . LYS A 1 197 ? 5.009 10.328 12.817 1.00 98.00 197 LYS A O 1
ATOM 1524 N N . THR A 1 198 ? 5.962 11.100 10.936 1.00 98.19 198 THR A N 1
ATOM 1525 C CA . THR A 1 198 ? 5.011 12.199 10.724 1.00 98.19 198 THR A CA 1
ATOM 1526 C C . THR A 1 198 ? 3.583 11.679 10.582 1.00 98.19 198 THR A C 1
ATOM 1528 O O . THR A 1 198 ? 2.685 12.160 11.273 1.00 98.19 198 THR A O 1
ATOM 1531 N N . VAL A 1 199 ? 3.378 10.639 9.768 1.00 98.31 199 VAL A N 1
ATOM 1532 C CA . VAL A 1 199 ? 2.059 10.017 9.583 1.00 98.31 199 VAL A CA 1
ATOM 1533 C C . VAL A 1 199 ? 1.558 9.353 10.870 1.00 98.31 199 VAL A C 1
ATOM 1535 O O . VAL A 1 199 ? 0.416 9.586 11.269 1.00 98.31 199 VAL A O 1
ATOM 1538 N N . ILE A 1 200 ? 2.403 8.574 11.559 1.00 98.31 200 ILE A N 1
ATOM 1539 C CA . ILE A 1 200 ? 2.055 7.936 12.843 1.00 98.31 200 ILE A CA 1
ATOM 1540 C C . ILE A 1 200 ? 1.612 8.992 13.860 1.00 98.31 200 ILE A C 1
ATOM 1542 O O . ILE A 1 200 ? 0.558 8.847 14.478 1.00 98.31 200 ILE A O 1
ATOM 1546 N N . ASN A 1 201 ? 2.393 10.063 14.013 1.00 98.31 201 ASN A N 1
ATOM 1547 C CA . ASN A 1 201 ? 2.108 11.122 14.974 1.00 98.31 201 ASN A CA 1
ATOM 1548 C C . ASN A 1 201 ? 0.831 11.882 14.620 1.00 98.31 201 ASN A C 1
ATOM 1550 O O . ASN A 1 201 ? 0.026 12.141 15.507 1.00 98.31 201 ASN A O 1
ATOM 1554 N N . GLY A 1 202 ? 0.600 12.205 13.345 1.00 98.31 202 GLY A N 1
ATOM 1555 C CA . GLY A 1 202 ? -0.622 12.902 12.946 1.00 98.31 202 GLY A CA 1
ATOM 1556 C C . GLY A 1 202 ? -1.884 12.064 13.172 1.00 98.31 202 GLY A C 1
ATOM 1557 O O . GLY A 1 202 ? -2.865 12.575 13.711 1.00 98.31 202 GLY A O 1
ATOM 1558 N N . VAL A 1 203 ? -1.848 10.762 12.863 1.00 98.19 203 VAL A N 1
ATOM 1559 C CA . VAL A 1 203 ? -2.976 9.853 13.140 1.00 98.19 203 VAL A CA 1
ATOM 1560 C C . VAL A 1 203 ? -3.188 9.675 14.645 1.00 98.19 203 VAL A C 1
ATOM 1562 O O . VAL A 1 203 ? -4.327 9.746 15.111 1.00 98.19 203 VAL A O 1
ATOM 1565 N N . LYS A 1 204 ? -2.112 9.529 15.426 1.00 97.88 204 LYS A N 1
ATOM 1566 C CA . LYS A 1 204 ? -2.193 9.442 16.890 1.00 97.88 204 LYS A CA 1
ATOM 1567 C C . LYS A 1 204 ? -2.763 10.716 17.507 1.00 97.88 204 LYS A C 1
ATOM 1569 O O . LYS A 1 204 ? -3.627 10.627 18.369 1.00 97.88 204 LYS A O 1
ATOM 1574 N N . ASN A 1 205 ? -2.325 11.887 17.054 1.00 98.00 205 ASN A N 1
ATOM 1575 C CA . ASN A 1 205 ? -2.808 13.168 17.563 1.00 98.00 205 ASN A CA 1
ATOM 1576 C C . ASN A 1 205 ? -4.285 13.395 17.225 1.00 98.00 205 ASN A C 1
ATOM 1578 O O . ASN A 1 205 ? -5.016 13.931 18.052 1.00 98.00 205 ASN A O 1
ATOM 1582 N N . LYS A 1 206 ? -4.733 12.983 16.031 1.00 97.94 206 LYS A N 1
ATOM 1583 C CA . LYS A 1 206 ? -6.118 13.200 15.596 1.00 97.94 206 LYS A CA 1
ATOM 1584 C C . LYS A 1 206 ? -7.106 12.172 16.148 1.00 97.94 206 LYS A C 1
ATOM 1586 O O . LYS A 1 206 ? -8.227 12.539 16.478 1.00 97.94 206 LYS A O 1
ATOM 1591 N N . PHE A 1 207 ? -6.709 10.903 16.232 1.00 97.00 207 PHE A N 1
ATOM 1592 C CA . PHE A 1 207 ? -7.622 9.792 16.534 1.00 97.00 207 PHE A CA 1
ATOM 1593 C C . PHE A 1 207 ? -7.239 8.985 17.779 1.00 97.00 207 PHE A C 1
ATOM 1595 O O . PHE A 1 207 ? -7.937 8.040 18.129 1.00 97.00 207 PHE A O 1
ATOM 1602 N N . GLY A 1 208 ? -6.111 9.285 18.429 1.00 96.06 208 GLY A N 1
ATOM 1603 C CA . GLY A 1 208 ? -5.594 8.483 19.543 1.00 96.06 208 GLY A CA 1
ATOM 1604 C C . GLY A 1 208 ? -5.070 7.100 19.130 1.00 96.06 208 GLY A C 1
ATOM 1605 O O . GLY A 1 208 ? -4.770 6.278 19.993 1.00 96.06 208 GLY A O 1
ATOM 1606 N N . ILE A 1 209 ? -4.948 6.826 17.825 1.00 96.44 209 ILE A N 1
ATOM 1607 C CA . ILE A 1 209 ? -4.543 5.524 17.281 1.00 96.44 209 ILE A CA 1
ATOM 1608 C C . ILE A 1 209 ? -3.082 5.567 16.839 1.00 96.44 209 ILE A C 1
ATOM 1610 O O . ILE A 1 209 ? -2.695 6.385 16.010 1.00 96.44 209 ILE A O 1
ATOM 1614 N N . THR A 1 210 ? -2.278 4.629 17.334 1.00 96.44 210 THR A N 1
ATOM 1615 C CA . THR A 1 210 ? -0.903 4.433 16.857 1.00 96.44 210 THR A CA 1
ATOM 1616 C C . THR A 1 210 ? -0.898 3.424 15.713 1.00 96.44 210 THR A C 1
ATOM 1618 O O . THR A 1 210 ? -1.259 2.262 15.905 1.00 96.44 210 THR A O 1
ATOM 1621 N N . LEU A 1 211 ? -0.479 3.854 14.521 1.00 96.94 211 LEU A N 1
ATOM 1622 C CA . LEU A 1 211 ? -0.293 2.956 13.382 1.00 96.94 211 LEU A CA 1
ATOM 1623 C C . LEU A 1 211 ? 0.955 2.086 13.561 1.00 96.94 211 LEU A C 1
ATOM 1625 O O . LEU A 1 211 ? 1.984 2.548 14.050 1.00 96.94 211 LEU A O 1
ATOM 1629 N N . VAL A 1 212 ? 0.868 0.834 13.114 1.00 95.50 212 VAL A N 1
ATOM 1630 C CA . VAL A 1 212 ? 1.967 -0.139 13.180 1.00 95.50 212 VAL A CA 1
ATOM 1631 C C . VAL A 1 212 ? 2.473 -0.419 11.766 1.00 95.50 212 VAL A C 1
ATOM 1633 O O . VAL A 1 212 ? 1.655 -0.786 10.915 1.00 95.50 212 VAL A O 1
ATOM 1636 N N . PRO A 1 213 ? 3.782 -0.267 11.489 1.00 95.69 213 PRO A N 1
ATOM 1637 C CA . PRO A 1 213 ? 4.327 -0.623 10.188 1.00 95.69 213 PRO A CA 1
ATOM 1638 C C . PRO A 1 213 ? 4.192 -2.118 9.878 1.00 95.69 213 PRO A C 1
ATOM 1640 O O . PRO A 1 213 ? 4.421 -2.958 10.747 1.00 95.69 213 PRO A O 1
ATOM 1643 N N . GLU A 1 214 ? 3.854 -2.437 8.631 1.00 94.75 214 GLU A N 1
ATOM 1644 C CA . GLU A 1 214 ? 3.896 -3.791 8.065 1.00 94.75 214 GLU A CA 1
ATOM 1645 C C . GLU A 1 214 ? 5.314 -4.192 7.602 1.00 94.75 214 GLU A C 1
ATOM 1647 O O . GLU A 1 214 ? 5.724 -5.324 7.874 1.00 94.75 214 GLU A O 1
ATOM 1652 N N . PRO A 1 215 ? 6.113 -3.309 6.960 1.00 94.06 215 PRO A N 1
ATOM 1653 C CA . PRO A 1 215 ? 7.471 -3.656 6.557 1.00 94.06 215 PRO A CA 1
ATOM 1654 C C . PRO A 1 215 ? 8.390 -3.947 7.745 1.00 94.06 215 PRO A C 1
ATOM 1656 O O . PRO A 1 215 ? 8.318 -3.310 8.799 1.00 94.06 215 PRO A O 1
ATOM 1659 N N . VAL A 1 216 ? 9.334 -4.866 7.538 1.00 91.56 216 VAL A N 1
ATOM 1660 C CA . VAL A 1 216 ? 10.397 -5.135 8.509 1.00 91.56 216 VAL A CA 1
ATOM 1661 C C . VAL A 1 216 ? 11.413 -3.995 8.474 1.00 91.56 216 VAL A C 1
ATOM 1663 O O . VAL A 1 216 ? 12.044 -3.737 7.451 1.00 91.56 216 VAL A O 1
ATOM 1666 N N . LEU A 1 217 ? 11.591 -3.335 9.614 1.00 91.19 217 LEU A N 1
ATOM 1667 C CA . LEU A 1 217 ? 12.572 -2.272 9.793 1.00 91.19 217 LEU A CA 1
ATOM 1668 C C . LEU A 1 217 ? 13.901 -2.868 10.276 1.00 91.19 217 LEU A C 1
ATOM 1670 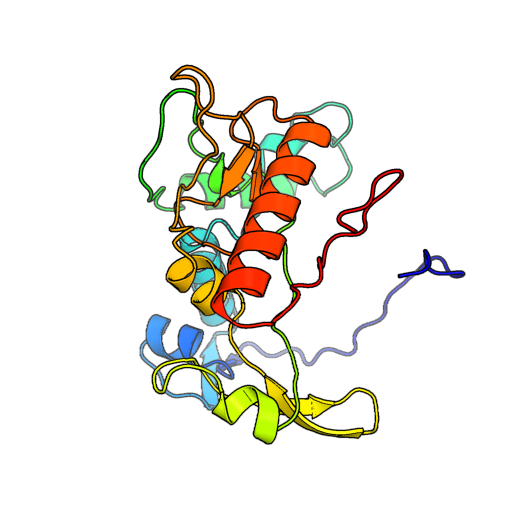O O . LEU A 1 217 ? 13.957 -3.484 11.339 1.00 91.19 217 LEU A O 1
ATOM 1674 N N . ILE A 1 218 ? 14.970 -2.686 9.499 1.00 91.50 218 ILE A N 1
ATOM 1675 C CA . ILE A 1 218 ? 16.314 -3.185 9.821 1.00 91.50 218 ILE A CA 1
ATOM 1676 C C . ILE A 1 218 ? 17.189 -2.009 10.253 1.00 91.50 218 ILE A C 1
ATOM 1678 O O . ILE A 1 218 ? 17.413 -1.087 9.475 1.00 91.50 218 ILE A O 1
ATOM 1682 N N . GLY A 1 219 ? 17.673 -2.029 11.497 1.00 92.06 219 GLY A N 1
ATOM 1683 C CA . GLY A 1 219 ? 18.569 -0.993 12.030 1.00 92.06 219 GLY A CA 1
ATOM 1684 C C . GLY A 1 219 ? 17.923 0.379 12.272 1.00 92.06 219 GLY A C 1
ATOM 1685 O O . GLY A 1 219 ? 18.634 1.326 12.593 1.00 92.06 219 GLY A O 1
ATOM 1686 N N . ILE A 1 220 ? 16.598 0.499 12.140 1.00 91.81 220 ILE A N 1
ATOM 1687 C CA . ILE A 1 220 ? 15.835 1.739 12.349 1.00 91.81 220 ILE A CA 1
ATOM 1688 C C . ILE A 1 220 ? 14.546 1.468 13.139 1.00 91.81 220 ILE A C 1
ATOM 1690 O O . ILE A 1 220 ? 14.048 0.343 13.159 1.00 91.81 220 ILE A O 1
ATOM 1694 N N . SER A 1 221 ? 13.992 2.506 13.773 1.00 89.38 221 SER A N 1
ATOM 1695 C CA . SER A 1 221 ? 12.757 2.435 14.568 1.00 89.38 221 SER A CA 1
ATOM 1696 C C . SER A 1 221 ? 11.843 3.625 14.290 1.00 89.38 221 SER A C 1
ATOM 1698 O O . SER A 1 221 ? 12.292 4.774 14.291 1.00 89.38 221 SER A O 1
ATOM 1700 N N . VAL A 1 222 ? 10.550 3.342 14.101 1.00 87.81 222 VAL A N 1
ATOM 1701 C CA . VAL A 1 222 ? 9.480 4.356 14.037 1.00 87.81 222 VAL A CA 1
ATOM 1702 C C . VAL A 1 222 ? 8.964 4.780 15.413 1.00 87.81 222 VAL A C 1
ATOM 1704 O O . VAL A 1 222 ? 8.292 5.804 15.500 1.00 87.81 222 VAL A O 1
ATOM 1707 N N . ASN A 1 223 ? 9.295 4.019 16.458 1.00 74.31 223 ASN A N 1
ATOM 1708 C CA . ASN A 1 223 ? 9.040 4.390 17.848 1.00 74.31 223 ASN A CA 1
ATOM 1709 C C . ASN A 1 223 ? 10.048 5.440 18.318 1.00 74.31 223 ASN A C 1
ATOM 1711 O O . ASN A 1 223 ? 11.195 5.427 17.795 1.00 74.31 223 ASN A O 1
#

Radius of gyration: 19.44 Å; chains: 1; bounding box: 44×53×44 Å

Sequence (223 aa):
FPTPRYVVLSVTFCLRHSSTGVVAHSQLARALRVEVGDRMQTKAIRREVLRVRASKGMLEDASRYDNPWMRGTKCAEGVEFALRLQSEDYVTGEFLEGDNTYSDRHSCGSFFMNPIMTKAQADLLPEDAPRFDAVLSDGTQGVKTSAAWLIDHAGFHKGFRIVENGKSSPAGLSSLHTLALTNRNNATSSDVLVLAKTVINGVKNKFGITLVPEPVLIGISVN

Foldseek 3Di:
DDDDPDDDPDDDDDDDDDQKDFQQDPVLCVQVVHDHGDIDGPVVSVVSVVLVCLLQLNDADLCCCVDPVNPPVDDPVVSVVSNVVNVVHDQDFDQDPLADSSQSNQFPGQFWDFDKAAPVLVVLDDPPWDWDWDADPVRDTITTTDLQVLLVVLVQNAFDFDADPNDTQQWHAHRRTRRTITRRDPHDPVSSLVVLLVSQVSSCVVRVDGTDTPDDDDPDDND

Secondary structure (DSSP, 8-state):
----SS------------SEEE---HHHHHHHT--TT-EEEHHHHHHHHHHHHHTTT-S--GGGGGSTTTTTSS-HHHHHHHHHHHHHS---SPPPTT--TTGGGSEEEE-BPPPEE-HHHHTTS-TTS-EEEEE-TTSSEEEEE-HHHHHHHTT--TT---EETTEE-SEEE-SS-TTEEEE-SS--HHHHHHHHHHHHHHHHHHHSPPP-B-SPPSS----

pLDDT: mean 91.91, std 8.36, range [48.22, 98.31]